Protein AF-A0A966PS61-F1 (afdb_monomer_lite)

Secondary structure (DSSP, 8-state):
--------HHHHHHHHHHHHHTTEEESSGGGG--SEEESSGGG-SHHHHHHHHHHHHHHHHHHHHHHHHHHT-SS--GGGGPPPGGGS-GGG--EEEE--TTSPB-SSS-SS--SGGGGB---SS--EEEEEE-TTS-EEEEEEESEES-TTT-EE-SSS----HHHHHHHHHHHHHHHTSTTTTT-TTHHHHHHHHHHHHHHHGGG--TTT-S-HHHHHHHHHHHHHHHHHHHHHHHHHHHHHHHHHTT----HHHHHHHHHHSHHHHHHHHTTS-------HHHHHHHHHHHHHHSS---------

pLDDT: mean 87.74, std 11.8, range [31.25, 97.06]

Sequence (308 aa):
MKKVNYLNNRDLLSEIHKSKNTYCSYVAPEHSQYDMIVNDIKKINNANIGKARKIHAKRLTAHAWEIAKKTGNKRLKMSDYEVSPRKIKKTDLVFRVMTFDHITTDNERKKNPKTRADHHTKVNFPPFQHYRINEKGQTVCVGKSHWIGGMNNGHFSNDHGKITPTLANMFLKLAERYSQRSNWRGYTYVDEMRSQALVQLSQIGLQFDESKSENPFAYYTAAITNSFTRILNIEKKNQNIRDDILEMNEMMPSYTRQAKNESETVSAKRRMATQNGEVKVYSKAALKELNKEYKASGKLTVAESKKK

Structure (mmCIF, N/CA/C/O backbone):
data_AF-A0A966PS61-F1
#
_entry.id   AF-A0A966PS61-F1
#
loop_
_atom_site.group_PDB
_atom_site.id
_atom_site.type_symbol
_atom_site.label_atom_id
_atom_site.label_alt_id
_atom_site.label_comp_id
_atom_site.label_asym_id
_atom_site.label_entity_id
_atom_site.label_seq_id
_atom_site.pdbx_PDB_ins_code
_atom_site.Cartn_x
_atom_site.Cartn_y
_atom_site.Cartn_z
_atom_site.occupancy
_atom_site.B_iso_or_equiv
_atom_site.auth_seq_id
_atom_site.auth_comp_id
_atom_site.auth_asym_id
_at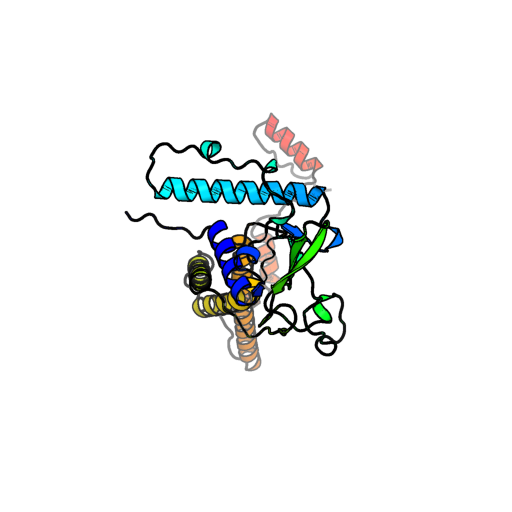om_site.auth_atom_id
_atom_site.pdbx_PDB_model_num
ATOM 1 N N . MET A 1 1 ? -20.710 22.183 -15.871 1.00 48.00 1 MET A N 1
ATOM 2 C CA . MET A 1 1 ? -19.687 21.117 -16.008 1.00 48.00 1 MET A CA 1
ATOM 3 C C . MET A 1 1 ? -19.772 20.168 -14.820 1.00 48.00 1 MET A C 1
ATOM 5 O O . MET A 1 1 ? -19.809 20.635 -13.687 1.00 48.00 1 MET A O 1
ATOM 9 N N . LYS A 1 2 ? -19.840 18.852 -15.057 1.00 47.22 2 LYS A N 1
ATOM 10 C CA . LYS A 1 2 ? -19.826 17.837 -13.988 1.00 47.22 2 LYS A CA 1
ATOM 11 C C . LYS A 1 2 ? -18.468 17.912 -13.274 1.00 47.22 2 LYS A C 1
ATOM 13 O O . LYS A 1 2 ? -17.436 17.941 -13.938 1.00 47.22 2 LYS A O 1
ATOM 18 N N . LYS A 1 3 ? -18.455 17.996 -11.940 1.00 49.59 3 LYS A N 1
ATOM 19 C CA . LYS A 1 3 ? -17.214 18.117 -11.158 1.00 49.59 3 LYS A CA 1
ATOM 20 C C . LYS A 1 3 ? -16.343 16.881 -11.411 1.00 49.59 3 LYS A C 1
ATOM 22 O O . LYS A 1 3 ? -16.784 15.766 -11.140 1.00 49.59 3 LYS A O 1
ATOM 27 N N . VAL A 1 4 ? -15.136 17.071 -11.945 1.00 58.22 4 VAL A N 1
ATOM 28 C CA . VAL A 1 4 ? -14.186 15.970 -12.161 1.00 58.22 4 VAL A CA 1
ATOM 29 C C . VAL A 1 4 ? -13.786 15.432 -10.789 1.00 58.22 4 VAL A C 1
ATOM 31 O O . VAL A 1 4 ? -13.161 16.143 -10.001 1.00 58.22 4 VAL A O 1
ATOM 34 N N . ASN A 1 5 ? -14.197 14.203 -10.469 1.00 66.06 5 ASN A N 1
ATOM 35 C CA . ASN A 1 5 ? -13.778 13.553 -9.233 1.00 66.06 5 ASN A CA 1
ATOM 36 C C . ASN A 1 5 ? -12.353 13.029 -9.417 1.00 66.06 5 ASN A C 1
ATOM 38 O O . ASN A 1 5 ? -12.135 12.000 -10.061 1.00 66.06 5 ASN A O 1
ATOM 42 N N . TYR A 1 6 ? -11.384 13.775 -8.896 1.00 69.69 6 TYR A N 1
ATOM 43 C CA . TYR A 1 6 ? -9.996 13.347 -8.888 1.00 69.69 6 TYR A CA 1
ATOM 44 C C . TYR A 1 6 ? -9.805 12.223 -7.877 1.00 69.69 6 TYR A C 1
ATOM 46 O O . TYR A 1 6 ? -10.316 12.269 -6.757 1.00 69.69 6 TYR A O 1
ATOM 54 N N . LEU A 1 7 ? -9.016 11.231 -8.280 1.00 83.00 7 LEU A N 1
ATOM 55 C CA . LEU A 1 7 ? -8.518 10.198 -7.388 1.00 83.00 7 LEU A CA 1
ATOM 56 C C . LEU A 1 7 ? -7.849 10.878 -6.175 1.00 83.00 7 LEU A C 1
ATOM 58 O O . LEU A 1 7 ? -6.913 11.660 -6.345 1.00 83.00 7 LEU A O 1
ATOM 62 N N . ASN A 1 8 ? -8.344 10.599 -4.967 1.00 89.06 8 ASN A N 1
ATOM 63 C CA . ASN A 1 8 ? -7.854 11.173 -3.711 1.00 89.06 8 ASN A CA 1
ATOM 64 C C . ASN A 1 8 ? -7.423 10.059 -2.725 1.00 89.06 8 ASN A C 1
ATOM 66 O O . ASN A 1 8 ? -7.858 8.912 -2.837 1.00 89.06 8 ASN A O 1
ATOM 70 N N . ASN A 1 9 ? -6.513 10.385 -1.795 1.00 92.19 9 ASN A N 1
ATOM 71 C CA . ASN A 1 9 ? -5.918 9.390 -0.890 1.00 92.19 9 ASN A CA 1
ATOM 72 C C . ASN A 1 9 ? -6.972 8.757 0.020 1.00 92.19 9 ASN A C 1
ATOM 74 O O . ASN A 1 9 ? -6.899 7.569 0.313 1.00 92.19 9 ASN A O 1
ATOM 78 N N . ARG A 1 10 ? -7.975 9.540 0.429 1.00 91.12 10 ARG A N 1
ATOM 79 C CA . ARG A 1 10 ? -9.063 9.085 1.296 1.00 91.12 10 ARG A CA 1
ATOM 80 C C . ARG A 1 10 ? -9.881 7.974 0.639 1.00 91.12 10 ARG A C 1
ATOM 82 O O . ARG A 1 10 ? -10.150 6.958 1.272 1.00 91.12 10 ARG A O 1
ATOM 89 N N . ASP A 1 11 ? -10.243 8.155 -0.626 1.00 92.38 11 ASP A N 1
ATOM 90 C CA . ASP A 1 11 ? -11.033 7.190 -1.383 1.00 92.38 11 ASP A CA 1
ATOM 91 C C . ASP A 1 11 ? -10.201 5.939 -1.694 1.00 92.38 11 ASP A C 1
ATOM 93 O O . ASP A 1 11 ? -10.708 4.831 -1.544 1.00 92.38 11 ASP A O 1
ATOM 97 N N . LEU A 1 12 ? -8.907 6.088 -2.016 1.00 93.88 12 LEU A N 1
ATOM 98 C CA . LEU A 1 12 ? -7.997 4.944 -2.149 1.00 93.88 12 LEU A CA 1
ATOM 99 C C . LEU A 1 12 ? -7.901 4.135 -0.853 1.00 93.88 12 LEU A C 1
ATOM 101 O O . LEU A 1 12 ? -8.069 2.923 -0.889 1.00 93.88 12 LEU A O 1
ATOM 105 N N . LEU A 1 13 ? -7.669 4.785 0.291 1.00 94.69 13 LEU A N 1
ATOM 106 C CA . LEU A 1 13 ? -7.622 4.109 1.593 1.00 94.69 13 LEU A CA 1
ATOM 107 C C . LEU A 1 13 ? -8.938 3.386 1.898 1.00 94.69 13 LEU A C 1
ATOM 109 O O . LEU A 1 13 ? -8.920 2.248 2.365 1.00 94.69 13 LEU A O 1
ATOM 113 N N . SER A 1 14 ? -10.077 4.015 1.593 1.00 93.88 14 SER A N 1
ATOM 114 C CA . SER A 1 14 ? -11.395 3.397 1.755 1.00 93.88 14 SER A CA 1
ATOM 115 C C . SER A 1 14 ? -11.546 2.139 0.897 1.00 93.88 14 SER A C 1
ATOM 117 O O . SER A 1 14 ? -12.003 1.106 1.385 1.00 93.88 14 SER A O 1
ATOM 119 N N . GLU A 1 15 ? -11.129 2.188 -0.366 1.00 95.56 15 GLU A N 1
ATOM 120 C CA . GLU A 1 15 ? -11.233 1.053 -1.284 1.00 95.56 15 GLU A CA 1
ATOM 121 C C . GLU A 1 15 ? -10.212 -0.058 -0.990 1.00 95.56 15 GLU A C 1
ATOM 123 O O . GLU A 1 15 ? -10.546 -1.238 -1.123 1.00 95.56 15 GLU A O 1
ATOM 128 N N . ILE A 1 16 ? -9.008 0.278 -0.511 1.00 95.62 16 ILE A N 1
ATOM 129 C CA . ILE A 1 16 ? -8.037 -0.696 0.020 1.00 95.62 16 ILE A CA 1
ATOM 130 C C . ILE A 1 16 ? -8.646 -1.420 1.217 1.00 95.62 16 ILE A C 1
ATOM 132 O O . ILE A 1 16 ? -8.617 -2.648 1.273 1.00 95.62 16 ILE A O 1
ATOM 136 N N . HIS A 1 17 ? -9.241 -0.674 2.149 1.00 95.25 17 HIS A N 1
ATOM 137 C CA . HIS A 1 17 ? -9.897 -1.241 3.318 1.00 95.25 17 HIS A CA 1
ATOM 138 C C . HIS A 1 17 ? -11.030 -2.201 2.927 1.00 95.25 17 HIS A C 1
ATOM 140 O O . HIS A 1 17 ? -11.056 -3.338 3.393 1.00 95.25 17 HIS A O 1
ATOM 146 N N . LYS A 1 18 ? -11.927 -1.783 2.024 1.00 95.75 18 LYS A N 1
ATOM 147 C CA . LYS A 1 18 ? -13.007 -2.642 1.509 1.00 95.75 18 LYS A CA 1
ATOM 148 C C . LYS A 1 18 ? -12.464 -3.893 0.825 1.00 95.75 18 LYS A C 1
ATOM 150 O O . LYS A 1 18 ? -12.968 -4.979 1.083 1.00 95.75 18 LYS A O 1
ATOM 155 N N . SER A 1 19 ? -11.428 -3.746 0.001 1.00 96.44 19 SER A N 1
ATOM 156 C CA . SER A 1 19 ? -10.797 -4.867 -0.701 1.00 96.44 19 SER A CA 1
ATOM 157 C C . SER A 1 19 ? -10.179 -5.862 0.280 1.00 96.44 19 SER A C 1
ATOM 159 O O . SER A 1 19 ? -10.456 -7.051 0.175 1.00 96.44 19 SER A O 1
ATOM 161 N N . LYS A 1 20 ? -9.429 -5.393 1.289 1.00 95.81 20 LYS A N 1
ATOM 162 C CA . LYS A 1 20 ? -8.883 -6.245 2.360 1.00 95.81 20 LYS A CA 1
ATOM 163 C C . LYS A 1 20 ? -9.990 -6.984 3.113 1.00 95.81 20 LYS A C 1
ATOM 165 O O . LYS A 1 20 ? -9.849 -8.172 3.363 1.00 95.81 20 LYS A O 1
ATOM 170 N N . ASN A 1 21 ? -11.108 -6.318 3.411 1.00 95.44 21 ASN A N 1
ATOM 171 C CA . ASN A 1 21 ? -12.225 -6.939 4.128 1.00 95.44 21 ASN A CA 1
ATOM 172 C C . ASN A 1 21 ? -12.884 -8.093 3.356 1.00 95.44 21 ASN A C 1
ATOM 174 O O . ASN A 1 21 ? -13.502 -8.937 3.991 1.00 95.44 21 ASN A O 1
ATOM 178 N N . THR A 1 22 ? -12.743 -8.171 2.027 1.00 95.44 22 THR A N 1
ATOM 179 C CA . THR A 1 22 ? -13.254 -9.326 1.259 1.00 95.44 22 THR A CA 1
ATOM 180 C C . THR A 1 22 ? -12.515 -10.635 1.559 1.00 95.44 22 THR A C 1
ATOM 182 O O . THR A 1 22 ? -13.055 -11.701 1.285 1.00 95.44 22 THR A O 1
ATOM 185 N N . TYR A 1 23 ? -11.311 -10.549 2.132 1.00 95.88 23 TYR A N 1
ATOM 186 C CA . TYR A 1 23 ? -10.499 -11.679 2.592 1.00 95.88 23 TYR A CA 1
ATOM 187 C C . TYR A 1 23 ? -10.693 -11.946 4.094 1.00 95.88 23 TYR A C 1
ATOM 189 O O . TYR A 1 23 ? -9.979 -12.756 4.676 1.00 95.88 23 TYR A O 1
ATOM 197 N N . CYS A 1 24 ? -11.551 -11.191 4.782 1.00 95.50 24 CYS A N 1
ATOM 198 C CA . CYS A 1 24 ? -11.661 -11.237 6.236 1.00 95.50 24 CYS A CA 1
ATOM 199 C C . CYS A 1 24 ? -12.989 -11.845 6.675 1.00 95.50 24 CYS A C 1
ATOM 201 O O . CYS A 1 24 ? -14.031 -11.594 6.072 1.00 95.50 24 CYS A O 1
ATOM 203 N N . SER A 1 25 ? -12.957 -12.525 7.818 1.00 95.88 25 SER A N 1
ATOM 204 C CA . SER A 1 25 ? -14.156 -12.926 8.544 1.00 95.88 25 SER A CA 1
ATOM 205 C C . SER A 1 25 ? -14.248 -12.171 9.866 1.00 95.88 25 SER A C 1
ATOM 207 O O . SER A 1 25 ? -13.247 -11.965 10.562 1.00 95.88 25 SER A O 1
ATOM 209 N N . TYR A 1 26 ? -15.464 -11.758 10.212 1.00 95.94 26 TYR A N 1
ATOM 210 C CA . TYR A 1 26 ? -15.777 -10.973 11.400 1.00 95.94 26 TYR A CA 1
ATOM 211 C C . TYR A 1 26 ? -16.975 -11.579 12.126 1.00 95.94 26 TYR A C 1
ATOM 213 O O . TYR A 1 26 ? -17.905 -12.063 11.489 1.00 95.94 26 TYR A O 1
ATOM 221 N N . VAL A 1 27 ? -16.983 -11.503 13.461 1.00 94.75 27 VAL A N 1
ATOM 222 C CA . VAL A 1 27 ? -18.139 -11.931 14.275 1.00 94.75 27 VAL A CA 1
ATOM 223 C C . VAL A 1 27 ? -19.369 -11.062 13.996 1.00 94.75 27 VAL A C 1
ATOM 225 O O . VAL A 1 27 ? -20.485 -11.564 13.958 1.00 94.75 27 VAL A O 1
ATOM 228 N N . ALA A 1 28 ? -19.158 -9.762 13.780 1.00 93.81 28 ALA A N 1
ATOM 229 C CA . ALA A 1 28 ? -20.193 -8.810 13.403 1.00 93.81 28 ALA A CA 1
ATOM 230 C C . ALA A 1 28 ? -19.643 -7.861 12.322 1.00 93.81 28 ALA A C 1
ATOM 232 O O . ALA A 1 28 ? -18.450 -7.542 12.361 1.00 93.81 28 ALA A O 1
ATOM 233 N N . PRO A 1 29 ? -20.470 -7.369 11.380 1.00 92.75 29 PRO A N 1
ATOM 234 C CA . PRO A 1 29 ? -20.006 -6.511 10.283 1.00 92.75 29 PRO A CA 1
ATOM 235 C C . PRO A 1 29 ? -19.303 -5.230 10.753 1.00 92.75 29 PRO A C 1
ATOM 237 O O . PRO A 1 29 ? -18.321 -4.791 10.163 1.00 92.75 29 PRO A O 1
ATOM 240 N N . GLU A 1 30 ? -19.761 -4.657 11.861 1.00 92.19 30 GLU A N 1
ATOM 241 C CA . GLU A 1 30 ? -19.173 -3.481 12.512 1.00 92.19 30 GLU A CA 1
ATOM 242 C C . GLU A 1 30 ? -17.725 -3.685 12.971 1.00 92.19 30 GLU A C 1
ATOM 244 O O . GLU A 1 30 ? -16.940 -2.735 12.979 1.00 92.19 30 GLU A O 1
ATOM 249 N N . HIS A 1 31 ? -17.330 -4.928 13.265 1.00 94.00 31 HIS A N 1
ATOM 250 C CA . HIS A 1 31 ? -15.953 -5.252 13.624 1.00 94.00 31 HIS A CA 1
ATOM 251 C C . HIS A 1 31 ? -14.992 -5.113 12.450 1.00 94.00 31 HIS A C 1
ATOM 253 O O . HIS A 1 31 ? -13.786 -5.120 12.677 1.00 94.00 31 HIS A O 1
ATOM 259 N N . SER A 1 32 ? -15.473 -4.971 11.210 1.00 94.25 32 SER A N 1
ATOM 260 C CA . SER A 1 32 ? -14.593 -4.713 10.071 1.00 94.25 32 SER A CA 1
ATOM 261 C C . SER A 1 32 ? -13.897 -3.359 10.191 1.00 94.25 32 SER A C 1
ATOM 263 O O . SER A 1 32 ? -12.789 -3.193 9.687 1.00 94.25 32 SER A O 1
ATOM 265 N N . GLN A 1 33 ? -14.523 -2.388 10.859 1.00 94.44 33 GLN A N 1
ATOM 266 C CA . GLN A 1 33 ? -13.981 -1.048 11.030 1.00 94.44 33 GLN A CA 1
ATOM 267 C C . GLN A 1 33 ? -13.066 -1.002 12.249 1.00 94.44 33 GLN A C 1
ATOM 269 O O . GLN A 1 33 ? -13.516 -1.199 13.372 1.00 94.44 33 GLN A O 1
ATOM 274 N N . TYR A 1 34 ? -11.786 -0.714 12.028 1.00 95.06 34 TYR A N 1
ATOM 275 C CA . TYR A 1 34 ? -10.809 -0.545 13.100 1.00 95.06 34 TYR A CA 1
ATOM 276 C C . TYR A 1 34 ? -10.620 0.936 13.435 1.00 95.06 34 TYR A C 1
ATOM 278 O O . TYR A 1 34 ? -10.730 1.802 12.568 1.00 95.06 34 TYR A O 1
ATOM 286 N N . ASP A 1 35 ? -10.278 1.218 14.688 1.00 95.06 35 ASP A N 1
ATOM 287 C CA . ASP A 1 35 ? -9.975 2.574 15.153 1.00 95.06 35 ASP A CA 1
ATOM 288 C C . ASP A 1 35 ? -8.470 2.815 15.268 1.00 95.06 35 ASP A C 1
ATOM 290 O O . ASP A 1 35 ? -8.000 3.943 15.142 1.00 95.06 35 ASP A O 1
ATOM 294 N N . MET A 1 36 ? -7.694 1.759 15.516 1.00 94.75 36 MET A N 1
ATOM 295 C CA . MET A 1 36 ? -6.251 1.864 15.677 1.00 94.75 36 MET A CA 1
ATOM 296 C C . MET A 1 36 ? -5.545 0.571 15.274 1.00 94.75 36 MET A C 1
ATOM 298 O O . MET A 1 36 ? -6.014 -0.524 15.582 1.00 94.75 36 MET A O 1
ATOM 302 N N . ILE A 1 37 ? -4.394 0.716 14.614 1.00 95.88 37 ILE A N 1
ATOM 303 C CA . ILE A 1 37 ? -3.493 -0.391 14.282 1.00 95.88 37 ILE A CA 1
ATOM 304 C C . ILE A 1 37 ? -2.395 -0.471 15.346 1.00 95.88 37 ILE A C 1
ATOM 306 O O . ILE A 1 37 ? -1.819 0.547 15.737 1.00 95.88 37 ILE A O 1
ATOM 310 N N . VAL A 1 38 ? -2.106 -1.680 15.818 1.00 95.56 38 VAL A N 1
ATOM 311 C CA . VAL A 1 38 ? -1.022 -1.985 16.756 1.00 95.56 38 VAL A CA 1
ATOM 312 C C . VAL A 1 38 ? -0.261 -3.232 16.306 1.00 95.56 38 VAL A C 1
ATOM 314 O O . VAL A 1 38 ? -0.806 -4.095 15.625 1.00 95.56 38 VAL A O 1
ATOM 317 N N . ASN A 1 39 ? 1.003 -3.347 16.711 1.00 92.44 39 ASN A N 1
ATOM 318 C CA . ASN A 1 39 ? 1.849 -4.490 16.341 1.00 92.44 39 ASN A CA 1
ATOM 319 C C . ASN A 1 39 ? 1.743 -5.672 17.320 1.00 92.44 39 ASN A C 1
ATOM 321 O O . ASN A 1 39 ? 2.253 -6.745 17.030 1.00 92.44 39 ASN A O 1
ATOM 325 N N . ASP A 1 40 ? 1.142 -5.465 18.494 1.00 93.31 40 ASP A N 1
ATOM 326 C CA . ASP A 1 40 ? 1.035 -6.472 19.553 1.00 93.31 40 ASP A CA 1
ATOM 327 C C . ASP A 1 40 ? -0.205 -6.176 20.412 1.00 93.31 40 ASP A C 1
ATOM 329 O O . ASP A 1 40 ? -0.541 -5.010 20.652 1.00 93.31 40 ASP A O 1
ATOM 333 N N . ILE A 1 41 ? -0.854 -7.225 20.915 1.00 92.62 41 ILE A N 1
ATOM 334 C CA . ILE A 1 41 ? -1.963 -7.174 21.874 1.00 92.62 41 ILE A CA 1
ATOM 335 C C . ILE A 1 41 ? -1.552 -6.395 23.132 1.00 92.62 41 ILE A C 1
ATOM 337 O O . ILE A 1 41 ? -2.332 -5.597 23.651 1.00 92.62 41 ILE A O 1
ATOM 341 N N . LYS A 1 42 ? -0.295 -6.516 23.579 1.00 92.69 42 LYS A N 1
ATOM 342 C CA . LYS A 1 42 ? 0.240 -5.772 24.738 1.00 92.69 42 LYS A CA 1
ATOM 343 C C . LYS A 1 42 ? 0.213 -4.253 24.549 1.00 92.69 42 LYS A C 1
ATOM 345 O O . LYS A 1 42 ? 0.264 -3.498 25.519 1.00 92.69 42 LYS A O 1
ATOM 350 N N . LYS A 1 43 ? 0.141 -3.770 23.304 1.00 93.81 43 LYS A N 1
ATOM 351 C CA . LYS A 1 43 ? 0.016 -2.338 23.001 1.00 93.81 43 LYS A CA 1
ATOM 352 C C . LYS A 1 43 ? -1.427 -1.839 23.116 1.00 93.81 43 LYS A C 1
ATOM 354 O O . LYS A 1 43 ? -1.636 -0.636 22.982 1.00 93.81 43 LYS A O 1
ATOM 359 N N . ILE A 1 44 ? -2.407 -2.682 23.435 1.00 92.69 44 ILE A N 1
ATOM 360 C CA . ILE A 1 44 ? -3.764 -2.255 23.805 1.00 92.69 44 ILE A CA 1
ATOM 361 C C . ILE A 1 44 ? -3.747 -1.785 25.270 1.00 92.69 44 ILE A C 1
ATOM 363 O O . ILE A 1 44 ? -4.235 -2.441 26.182 1.00 92.69 44 ILE A O 1
ATOM 367 N N . ASN A 1 45 ? -3.115 -0.634 25.506 1.00 92.94 45 ASN A N 1
ATOM 368 C CA . ASN A 1 45 ? -2.989 -0.006 26.821 1.00 92.94 45 ASN A CA 1
ATOM 369 C C . ASN A 1 45 ? -3.845 1.269 26.918 1.00 92.94 45 ASN A C 1
ATOM 371 O O . ASN A 1 45 ? -4.367 1.766 25.919 1.00 92.94 45 ASN A O 1
ATOM 375 N N . ASN A 1 46 ? -3.967 1.842 28.120 1.00 91.94 46 ASN A N 1
ATOM 376 C CA . ASN A 1 46 ? -4.795 3.034 28.353 1.00 91.94 46 ASN A CA 1
ATOM 377 C C . ASN A 1 46 ? -4.431 4.231 27.451 1.00 91.94 46 ASN A C 1
ATOM 379 O O . ASN A 1 46 ? -5.323 4.977 27.040 1.00 91.94 46 ASN A O 1
ATOM 383 N N . ALA A 1 47 ? -3.153 4.395 27.091 1.00 93.94 47 ALA A N 1
ATOM 384 C CA . ALA A 1 47 ? -2.712 5.473 26.209 1.00 93.94 47 ALA A CA 1
ATOM 385 C C . ALA A 1 47 ? -3.260 5.294 24.783 1.00 93.94 47 ALA A C 1
ATOM 387 O O . ALA A 1 47 ? -3.816 6.223 24.191 1.00 93.94 47 ALA A O 1
ATOM 388 N N . ASN A 1 48 ? -3.155 4.078 24.249 1.00 94.81 48 ASN A N 1
ATOM 389 C CA . ASN A 1 48 ? -3.641 3.740 22.916 1.00 94.81 48 ASN A CA 1
ATOM 390 C C . ASN A 1 48 ? -5.172 3.663 22.858 1.00 94.81 48 ASN A C 1
ATOM 392 O O . ASN A 1 48 ? -5.755 4.093 21.868 1.00 94.81 48 ASN A O 1
ATOM 396 N N . ILE A 1 49 ? -5.839 3.268 23.946 1.00 94.56 49 ILE A N 1
ATOM 397 C CA . ILE A 1 49 ? -7.298 3.397 24.096 1.00 94.56 49 ILE A CA 1
ATOM 398 C C . ILE A 1 49 ? -7.728 4.867 23.994 1.00 94.56 49 ILE A C 1
ATOM 400 O O . ILE A 1 49 ? -8.694 5.187 23.304 1.00 94.56 49 ILE A O 1
ATOM 404 N N . GLY A 1 50 ? -6.997 5.786 24.632 1.00 94.75 50 GLY A N 1
ATOM 405 C CA . GLY A 1 50 ? -7.258 7.223 24.517 1.00 94.75 50 GLY A CA 1
ATOM 406 C C . GLY A 1 50 ? -7.120 7.744 23.083 1.00 94.75 50 GLY A C 1
ATOM 407 O O . GLY A 1 50 ? -7.949 8.534 22.633 1.00 94.75 50 GLY A O 1
ATOM 408 N N . LYS A 1 51 ? -6.106 7.279 22.341 1.00 95.06 51 LYS A N 1
ATOM 409 C CA . LYS A 1 51 ? -5.919 7.619 20.919 1.00 95.06 51 LYS A CA 1
ATOM 410 C C . LYS A 1 51 ? -7.027 7.035 20.043 1.00 95.06 51 LYS A C 1
ATOM 412 O O . LYS A 1 51 ? -7.619 7.777 19.263 1.00 95.06 51 LYS A O 1
ATOM 417 N N . ALA A 1 52 ? -7.357 5.758 20.226 1.00 95.69 52 ALA A N 1
ATOM 418 C CA . ALA A 1 52 ? -8.427 5.082 19.498 1.00 95.69 52 ALA A CA 1
ATOM 419 C C . ALA A 1 52 ? -9.777 5.791 19.690 1.00 95.69 52 ALA A C 1
ATOM 421 O O . ALA A 1 52 ? -10.465 6.057 18.712 1.00 95.69 52 ALA A O 1
ATOM 422 N N . ARG A 1 53 ? -10.108 6.231 20.914 1.00 96.00 53 ARG A N 1
ATOM 423 C CA . ARG A 1 53 ? -11.309 7.050 21.175 1.00 96.00 53 ARG A CA 1
ATOM 424 C C . ARG A 1 53 ? -11.342 8.345 20.374 1.00 96.00 53 ARG A C 1
ATOM 426 O O . ARG A 1 53 ? -12.394 8.715 19.868 1.00 96.00 53 ARG A O 1
ATOM 433 N N . LYS A 1 54 ? -10.210 9.046 20.257 1.00 95.44 54 LYS A N 1
ATOM 434 C CA . LYS A 1 54 ? -10.125 10.281 19.461 1.00 95.44 54 LYS A CA 1
ATOM 435 C C . LYS A 1 54 ? -10.337 10.001 17.972 1.00 95.44 54 LYS A C 1
ATOM 437 O O . LYS A 1 54 ? -11.047 10.756 17.315 1.00 95.44 54 LYS A O 1
ATOM 442 N N . ILE A 1 55 ? -9.754 8.919 17.452 1.00 94.44 55 ILE A N 1
ATOM 443 C CA . ILE A 1 55 ? -9.917 8.513 16.047 1.00 94.44 55 ILE A CA 1
ATOM 444 C C . ILE A 1 55 ? -11.371 8.108 15.773 1.00 94.44 55 ILE A C 1
ATOM 446 O O . ILE A 1 55 ? -11.971 8.598 14.817 1.00 94.44 55 ILE A O 1
ATOM 450 N N . HIS A 1 56 ? -11.960 7.293 16.648 1.00 94.94 56 HIS A N 1
ATOM 451 C CA . HIS A 1 56 ? -13.353 6.866 16.563 1.00 94.94 56 HIS A CA 1
ATOM 452 C C . HIS A 1 56 ? -14.314 8.064 16.600 1.00 94.94 56 HIS A C 1
ATOM 454 O O . HIS A 1 56 ? -15.170 8.198 15.729 1.00 94.94 56 HIS A O 1
ATOM 460 N N . ALA A 1 57 ? -14.120 8.994 17.541 1.00 94.69 57 ALA A N 1
ATOM 461 C CA . ALA A 1 57 ? -14.884 10.239 17.620 1.00 94.69 57 ALA A CA 1
ATOM 462 C C . ALA A 1 57 ? -14.790 11.056 16.329 1.00 94.69 57 ALA A C 1
ATOM 464 O O . ALA A 1 57 ? -15.812 11.432 15.764 1.00 94.69 57 ALA A O 1
ATOM 465 N N . LYS A 1 58 ? -13.574 11.272 15.811 1.00 93.62 58 LYS A N 1
ATOM 466 C CA . LYS A 1 58 ? -13.349 12.002 14.555 1.00 93.62 58 LYS A CA 1
ATOM 467 C C . LYS A 1 58 ? -14.078 11.348 13.379 1.00 93.62 58 LYS A C 1
ATOM 469 O O . LYS A 1 58 ? -14.652 12.052 12.551 1.00 93.62 58 LYS A O 1
ATOM 474 N N . ARG A 1 59 ? -14.075 10.013 13.312 1.00 91.75 59 ARG A N 1
ATOM 475 C CA . ARG A 1 59 ? -14.798 9.241 12.293 1.00 91.75 59 ARG A CA 1
ATOM 476 C C . ARG A 1 59 ? -16.311 9.430 12.407 1.00 91.75 59 ARG A C 1
ATOM 478 O O . ARG A 1 59 ? -16.949 9.705 11.394 1.00 91.75 59 ARG A O 1
ATOM 485 N N . LEU A 1 60 ? -16.873 9.336 13.614 1.00 92.31 60 LEU A N 1
ATOM 486 C CA . LEU A 1 60 ? -18.303 9.562 13.847 1.00 92.31 60 LEU A CA 1
ATOM 487 C C . LEU A 1 60 ? -18.722 10.996 13.507 1.00 92.31 60 LEU A C 1
ATOM 489 O O . LEU A 1 60 ? -19.715 11.179 12.808 1.00 92.31 60 LEU A O 1
ATOM 493 N N . THR A 1 61 ? -17.937 11.996 13.917 1.00 92.19 61 THR A N 1
ATOM 494 C CA . THR A 1 61 ? -18.151 13.406 13.556 1.00 92.19 61 THR A CA 1
ATOM 495 C C . THR A 1 61 ? -18.178 13.588 12.038 1.00 92.19 61 THR A C 1
ATOM 497 O O . THR A 1 61 ? -19.092 14.211 11.502 1.00 92.19 61 THR A O 1
ATOM 500 N N . ALA A 1 62 ? -17.207 13.009 11.320 1.00 89.50 62 ALA A N 1
ATOM 501 C CA . ALA A 1 62 ? -17.149 13.095 9.862 1.00 89.50 62 ALA A CA 1
ATOM 502 C C . ALA A 1 62 ? -18.363 12.430 9.193 1.00 89.50 62 ALA A C 1
ATOM 504 O O . ALA A 1 62 ? -18.933 12.994 8.263 1.00 89.50 62 ALA A O 1
ATOM 505 N N . HIS A 1 63 ? -18.789 11.265 9.686 1.00 89.75 63 HIS A N 1
ATOM 506 C CA . HIS A 1 63 ? -19.957 10.555 9.168 1.00 89.75 63 HIS A CA 1
ATOM 507 C C . HIS A 1 63 ? -21.262 11.330 9.408 1.00 89.75 63 HIS A C 1
ATOM 509 O O . HIS A 1 63 ? -22.055 11.503 8.483 1.00 89.75 63 HIS A O 1
ATOM 515 N N . ALA A 1 64 ? -21.464 11.854 10.620 1.00 89.50 64 ALA A N 1
ATOM 516 C CA . ALA A 1 64 ? -22.620 12.682 10.958 1.00 89.50 64 ALA A CA 1
ATOM 517 C C . ALA A 1 64 ? -22.677 13.952 10.093 1.00 89.50 64 ALA A C 1
ATOM 519 O O . ALA A 1 64 ? -23.730 14.294 9.553 1.00 89.50 64 ALA A O 1
ATOM 520 N N . TRP A 1 65 ? -21.527 14.598 9.882 1.00 87.81 65 TRP A N 1
ATOM 521 C CA . TRP A 1 65 ? -21.416 15.763 9.010 1.00 87.81 65 TRP A CA 1
ATOM 522 C C . TRP A 1 65 ? -21.700 15.431 7.536 1.00 87.81 65 TRP A C 1
ATOM 524 O O . TRP A 1 65 ? -22.399 16.185 6.857 1.00 87.81 65 TRP A O 1
ATOM 534 N N . GLU A 1 66 ? -21.212 14.296 7.024 1.00 86.94 66 GLU A N 1
ATOM 535 C CA . GLU A 1 66 ? -21.497 13.856 5.652 1.00 86.94 66 GLU A CA 1
ATOM 536 C C . GLU A 1 66 ? -22.981 13.531 5.433 1.00 86.94 66 GLU A C 1
ATOM 538 O O . GLU A 1 66 ? -23.520 13.877 4.378 1.00 86.94 66 GLU A O 1
ATOM 543 N N . ILE A 1 67 ? -23.652 12.915 6.413 1.00 87.50 67 ILE A N 1
ATOM 544 C CA . ILE A 1 67 ? -25.105 12.689 6.377 1.00 87.50 67 ILE A CA 1
ATOM 545 C C . ILE A 1 67 ? -25.837 14.029 6.340 1.00 87.50 67 ILE A C 1
ATOM 547 O O . ILE A 1 67 ? -26.624 14.265 5.427 1.00 87.50 67 ILE A O 1
ATOM 551 N N . ALA A 1 68 ? -25.527 14.942 7.264 1.00 86.12 68 ALA A N 1
ATOM 552 C CA . ALA A 1 68 ? -26.173 16.251 7.330 1.00 86.12 68 ALA A CA 1
ATOM 553 C C . ALA A 1 68 ? -26.004 17.050 6.026 1.00 86.12 68 ALA A C 1
ATOM 555 O O . ALA A 1 68 ? -26.947 17.677 5.539 1.00 86.12 68 ALA A O 1
ATOM 556 N N . LYS A 1 69 ? -24.817 16.971 5.409 1.00 85.12 69 LYS A N 1
ATOM 557 C CA . LYS A 1 69 ? -24.527 17.607 4.120 1.00 85.12 69 LYS A CA 1
ATOM 558 C C . LYS A 1 69 ? -25.371 17.039 2.977 1.00 85.12 69 LYS A C 1
ATOM 560 O O . LYS A 1 69 ? -25.748 17.795 2.085 1.00 85.12 69 LYS A O 1
ATOM 565 N N . LYS A 1 70 ? -25.660 15.735 2.985 1.00 84.88 70 LYS A N 1
ATOM 566 C CA . LYS A 1 70 ? -26.531 15.091 1.987 1.00 84.88 70 LYS A CA 1
ATOM 567 C C . LYS A 1 70 ? -28.004 15.455 2.187 1.00 84.88 70 LYS A C 1
ATOM 569 O O . LYS A 1 70 ? -28.699 15.635 1.196 1.00 84.88 70 LYS A O 1
ATOM 574 N N . THR A 1 71 ? -28.453 15.621 3.432 1.00 82.75 71 THR A N 1
ATOM 575 C CA . THR A 1 71 ? -29.850 15.954 3.775 1.00 82.75 71 THR A CA 1
ATOM 576 C C . THR A 1 71 ? -30.213 17.431 3.524 1.00 82.75 71 THR A C 1
ATOM 578 O O . THR A 1 71 ? -31.383 17.788 3.562 1.00 82.75 71 THR A O 1
ATOM 581 N N . GLY A 1 72 ? -29.247 18.292 3.172 1.00 64.75 72 GLY A N 1
ATOM 582 C CA . GLY A 1 72 ? -29.534 19.534 2.437 1.00 64.75 72 GLY A CA 1
ATOM 583 C C . GLY A 1 72 ? -29.510 20.855 3.214 1.00 64.75 72 GLY A C 1
ATOM 584 O O . GLY A 1 72 ? -29.996 21.856 2.689 1.00 64.75 72 GLY A O 1
ATOM 585 N N . ASN A 1 73 ? -28.898 20.935 4.400 1.00 62.38 73 ASN A N 1
ATOM 586 C CA . ASN A 1 73 ? -28.737 22.229 5.079 1.00 62.38 73 ASN A CA 1
ATOM 587 C C . ASN A 1 73 ? -27.500 23.000 4.577 1.00 62.38 73 ASN A C 1
ATOM 589 O O . ASN A 1 73 ? -26.360 22.555 4.689 1.00 62.38 73 ASN A O 1
ATOM 593 N N . LYS A 1 74 ? -27.722 24.199 4.022 1.00 62.78 74 LYS A N 1
ATOM 594 C CA . LYS A 1 74 ? -26.693 25.031 3.359 1.00 62.78 74 LYS A CA 1
ATOM 595 C C . LYS A 1 74 ? -25.744 25.774 4.322 1.00 62.78 74 LYS A C 1
ATOM 597 O O . LYS A 1 74 ? -24.835 26.457 3.858 1.00 62.78 74 LYS A O 1
ATOM 602 N N . ARG A 1 75 ? -25.914 25.643 5.645 1.00 65.75 75 ARG A N 1
ATOM 603 C CA . ARG A 1 75 ? -25.078 26.290 6.680 1.00 65.75 75 ARG A CA 1
ATOM 604 C C . ARG A 1 75 ? -24.726 25.327 7.820 1.00 65.75 75 ARG A C 1
ATOM 606 O O . ARG A 1 75 ? -25.134 25.528 8.954 1.00 65.75 75 ARG A O 1
ATOM 613 N N . LEU A 1 76 ? -23.987 24.267 7.506 1.00 74.50 76 LEU A N 1
ATOM 614 C CA . LEU A 1 76 ? -23.551 23.270 8.488 1.00 74.50 76 LEU A CA 1
ATOM 615 C C . LEU A 1 76 ? -22.105 23.537 8.908 1.00 74.50 76 LEU A C 1
ATOM 617 O O . LEU A 1 76 ? -21.209 23.514 8.058 1.00 74.50 76 LEU A O 1
ATOM 621 N N . LYS A 1 77 ? -21.859 23.746 10.205 1.00 79.00 77 LYS A N 1
ATOM 622 C CA . LYS A 1 77 ? -20.500 23.737 10.757 1.00 79.00 77 LYS A CA 1
ATOM 623 C C . LYS A 1 77 ? -20.169 22.329 11.245 1.00 79.00 77 LYS A C 1
ATOM 625 O O . LYS A 1 77 ? -21.016 21.629 11.787 1.00 79.00 77 LYS A O 1
ATOM 630 N N . MET A 1 78 ? -18.923 21.897 11.050 1.00 79.50 78 MET A N 1
ATOM 631 C CA . MET A 1 78 ? -18.487 20.569 11.508 1.00 79.50 78 MET A CA 1
ATOM 632 C C . MET A 1 78 ? -18.501 20.451 13.043 1.00 79.50 78 MET A C 1
ATOM 634 O O . MET A 1 78 ? -18.703 19.357 13.558 1.00 79.50 78 MET A O 1
ATOM 638 N N . SER A 1 79 ? -18.350 21.576 13.753 1.00 82.75 79 SER A N 1
ATOM 639 C CA . SER A 1 79 ? -18.444 21.672 15.217 1.00 82.75 79 SER A CA 1
ATOM 640 C C . SER A 1 79 ? -19.784 21.195 15.768 1.00 82.75 79 SER A C 1
ATOM 642 O O . SER A 1 79 ? -19.831 20.597 16.835 1.00 82.75 79 SER A O 1
ATOM 644 N N . ASP A 1 80 ? -20.870 21.420 15.028 1.00 83.81 80 ASP A N 1
ATOM 645 C CA . ASP A 1 80 ? -22.230 21.151 15.510 1.00 83.81 80 ASP A CA 1
ATOM 646 C C . ASP A 1 80 ? -22.512 19.640 15.598 1.00 83.81 80 ASP A C 1
ATOM 648 O O . ASP A 1 80 ? -23.437 19.203 16.277 1.00 83.81 80 ASP A O 1
ATOM 652 N N . TYR A 1 81 ? -21.676 18.836 14.934 1.00 85.19 81 TYR A N 1
ATOM 653 C CA . TYR A 1 81 ? -21.751 17.377 14.881 1.00 85.19 81 TYR A CA 1
ATOM 654 C C . TYR A 1 81 ? -20.581 16.706 15.611 1.00 85.19 81 TYR A C 1
ATOM 656 O O . TYR A 1 81 ? -20.347 15.509 15.434 1.00 85.19 81 TYR A O 1
ATOM 664 N N . GLU A 1 82 ? -19.813 17.461 16.402 1.00 88.56 82 GLU A N 1
ATOM 665 C CA . GLU A 1 82 ? -18.632 16.940 17.080 1.00 88.56 82 GLU A CA 1
ATOM 666 C C . GLU A 1 82 ? -19.005 15.940 18.183 1.00 88.56 82 GLU A C 1
ATOM 668 O O . GLU A 1 82 ? -19.627 16.261 19.197 1.00 88.56 82 GLU A O 1
ATOM 673 N N . VAL A 1 83 ? -18.581 14.691 18.001 1.00 90.06 83 VAL A N 1
ATOM 674 C CA . VAL A 1 83 ? -18.743 13.636 18.998 1.00 90.06 83 VAL A CA 1
ATOM 675 C C . VAL A 1 83 ? -17.587 13.688 19.992 1.00 90.06 83 VAL A C 1
ATOM 677 O O . VAL A 1 83 ? -16.419 13.600 19.622 1.00 90.06 83 VAL A O 1
ATOM 680 N N . SER A 1 84 ? -17.899 13.776 21.286 1.00 91.75 84 SER A N 1
ATOM 681 C CA . SER A 1 84 ? -16.870 13.781 22.330 1.00 91.75 84 SER A CA 1
ATOM 682 C C . SER A 1 84 ? -16.204 12.401 22.485 1.00 91.75 84 SER A C 1
ATOM 684 O O . SER A 1 84 ? -16.906 11.419 22.751 1.00 91.75 84 SER A O 1
ATOM 686 N N . PRO A 1 85 ? -14.856 12.309 22.476 1.00 91.81 85 PRO A N 1
ATOM 687 C CA . PRO A 1 85 ? -14.133 11.054 22.710 1.00 91.81 85 PRO A CA 1
ATOM 688 C C . PRO A 1 85 ? -14.433 10.384 24.057 1.00 91.81 85 PRO A C 1
ATOM 690 O O . PRO A 1 85 ? -14.222 9.182 24.213 1.00 91.81 85 PRO A O 1
ATOM 693 N N . ARG A 1 86 ? -14.901 11.151 25.053 1.00 91.19 86 ARG A N 1
ATOM 694 C CA . ARG A 1 86 ? -15.210 10.638 26.399 1.00 91.19 86 ARG A CA 1
ATOM 695 C C . ARG A 1 86 ? -16.485 9.798 26.435 1.00 91.19 86 ARG A C 1
ATOM 697 O O . ARG A 1 86 ? -16.587 8.920 27.283 1.00 91.19 86 ARG A O 1
ATOM 704 N N . LYS A 1 87 ? -17.426 10.047 25.517 1.00 91.38 87 LYS A N 1
ATOM 705 C CA . LYS A 1 87 ? -18.700 9.316 25.429 1.00 91.38 87 LYS A CA 1
ATOM 706 C C . LYS A 1 87 ? -18.539 7.913 24.825 1.00 91.38 87 LYS A C 1
ATOM 708 O O . LYS A 1 87 ? -19.451 7.104 24.930 1.00 91.38 87 LYS A O 1
ATOM 713 N N . ILE A 1 88 ? -17.383 7.615 24.226 1.00 92.81 88 ILE A N 1
ATOM 714 C CA . ILE A 1 88 ? -17.103 6.334 23.568 1.00 92.81 88 ILE A CA 1
ATOM 715 C C . ILE A 1 88 ? -16.614 5.311 24.599 1.00 92.81 88 ILE A C 1
ATOM 717 O O . ILE A 1 88 ? -15.569 5.486 25.255 1.00 92.81 88 ILE A O 1
ATOM 721 N N . LYS A 1 89 ? -17.364 4.214 24.743 1.00 93.44 89 LYS A N 1
ATOM 722 C CA . LYS A 1 89 ? -17.014 3.129 25.664 1.00 93.44 89 LYS A CA 1
ATOM 723 C C . LYS A 1 89 ? -15.781 2.386 25.152 1.00 93.44 89 LYS A C 1
ATOM 725 O O . LYS A 1 89 ? -15.498 2.348 23.960 1.00 93.44 89 LYS A O 1
ATOM 730 N N . LYS A 1 90 ? -15.012 1.791 26.071 1.00 92.81 90 LYS A N 1
ATOM 731 C CA . LYS A 1 90 ? -13.833 0.982 25.693 1.00 92.81 90 LYS A CA 1
ATOM 732 C C . LYS A 1 90 ? -14.234 -0.260 24.890 1.00 92.81 90 LYS A C 1
ATOM 734 O O . LYS A 1 90 ? -13.452 -0.722 24.069 1.00 92.81 90 LYS A O 1
ATOM 739 N N . THR A 1 91 ? -15.445 -0.756 25.132 1.00 93.44 91 THR A N 1
ATOM 740 C CA . THR A 1 91 ? -16.044 -1.919 24.474 1.00 93.44 91 THR A CA 1
ATOM 741 C C . THR A 1 91 ? -16.279 -1.708 22.990 1.00 93.44 91 THR A C 1
ATOM 743 O O . THR A 1 91 ? -16.275 -2.676 22.239 1.00 93.44 91 THR A O 1
ATOM 746 N N . ASP A 1 92 ? -16.459 -0.462 22.555 1.00 92.44 92 ASP A N 1
ATOM 747 C CA . ASP A 1 92 ? -16.842 -0.121 21.179 1.00 92.44 92 ASP A CA 1
ATOM 748 C C . ASP A 1 92 ? -15.624 0.045 20.264 1.00 92.44 92 ASP A C 1
ATOM 750 O O . ASP A 1 92 ? -15.762 0.200 19.054 1.00 92.44 92 ASP A O 1
ATOM 754 N N . LEU A 1 93 ? -14.422 0.009 20.846 1.00 94.94 93 LEU A N 1
ATOM 755 C CA . LEU A 1 93 ? -13.171 0.214 20.132 1.00 94.94 93 LEU A CA 1
ATOM 756 C C . LEU A 1 93 ? -12.674 -1.092 19.529 1.00 94.94 93 LEU A C 1
ATOM 758 O O . LEU A 1 93 ? -12.560 -2.106 20.222 1.00 94.94 93 LEU A O 1
ATOM 762 N N . VAL A 1 94 ? -12.288 -1.026 18.259 1.00 96.56 94 VAL A N 1
ATOM 763 C CA . VAL A 1 94 ? -11.702 -2.155 17.536 1.00 96.56 94 VAL A CA 1
ATOM 764 C C . VAL A 1 94 ? -10.231 -1.871 17.254 1.00 96.56 94 VAL A C 1
ATOM 766 O O . VAL A 1 94 ? -9.876 -0.893 16.588 1.00 96.56 94 VAL A O 1
ATOM 769 N N . PHE A 1 95 ? -9.362 -2.756 17.735 1.00 97.06 95 PHE A N 1
ATOM 770 C CA . PHE A 1 95 ? -7.924 -2.698 17.499 1.00 97.06 95 PHE A CA 1
ATOM 771 C C . PHE A 1 95 ? -7.529 -3.720 16.443 1.00 97.06 95 PHE A C 1
ATOM 773 O O . PHE A 1 95 ? -7.773 -4.915 16.606 1.00 97.06 95 PHE A O 1
ATOM 780 N N . ARG A 1 96 ? -6.876 -3.262 15.377 1.00 96.88 96 ARG A N 1
ATOM 781 C CA . ARG A 1 96 ? -6.242 -4.138 14.394 1.00 96.88 96 ARG A CA 1
ATOM 782 C C . ARG A 1 96 ? -4.840 -4.479 14.881 1.00 96.88 96 ARG A C 1
ATOM 784 O O . ARG A 1 96 ? -3.981 -3.605 14.940 1.00 96.88 96 ARG A O 1
ATOM 791 N N . VAL A 1 97 ? -4.613 -5.739 15.219 1.00 96.62 97 VAL A N 1
ATOM 792 C CA . VAL A 1 97 ? -3.314 -6.256 15.647 1.00 96.62 97 VAL A CA 1
ATOM 793 C C . VAL A 1 97 ? -2.655 -6.953 14.463 1.00 96.62 97 VAL A C 1
ATOM 795 O O . VAL A 1 97 ? -3.196 -7.929 13.944 1.00 96.62 97 VAL A O 1
ATOM 798 N N . MET A 1 98 ? -1.501 -6.455 14.025 1.00 95.00 98 MET A N 1
ATOM 799 C CA . MET A 1 98 ? -0.717 -7.081 12.957 1.00 95.00 98 MET A CA 1
ATOM 800 C C . MET A 1 98 ? -0.062 -8.357 13.499 1.00 95.00 98 MET A C 1
ATOM 802 O O . MET A 1 98 ? 0.843 -8.280 14.326 1.00 95.00 98 MET A O 1
ATOM 806 N N . THR A 1 99 ? -0.529 -9.530 13.070 1.00 94.69 99 THR A N 1
ATOM 807 C CA . THR A 1 99 ? -0.040 -10.823 13.570 1.00 94.69 99 THR A CA 1
ATOM 808 C C . THR A 1 99 ? -0.206 -11.934 12.535 1.00 94.69 99 THR A C 1
ATOM 810 O O . THR A 1 99 ? -1.080 -11.872 11.673 1.00 94.69 99 THR A O 1
ATOM 813 N N . PHE A 1 100 ? 0.636 -12.961 12.655 1.00 94.25 100 PHE A N 1
ATOM 814 C CA . PHE A 1 100 ? 0.632 -14.165 11.823 1.00 94.25 100 PHE A CA 1
ATOM 815 C C . PHE A 1 100 ? 0.014 -15.381 12.535 1.00 94.25 100 PHE A C 1
ATOM 817 O O . PHE A 1 100 ? 0.005 -16.457 11.959 1.00 94.25 100 PHE A O 1
ATOM 824 N N . ASP A 1 101 ? -0.505 -15.230 13.761 1.00 92.75 101 ASP A N 1
ATOM 825 C CA . ASP A 1 101 ? -0.906 -16.360 14.627 1.00 92.75 101 ASP A CA 1
ATOM 826 C C . ASP A 1 101 ? -1.924 -17.326 13.998 1.00 92.75 101 ASP A C 1
ATOM 828 O O . ASP A 1 101 ? -1.962 -18.498 14.353 1.00 92.75 101 ASP A O 1
ATOM 832 N N . HIS A 1 102 ? -2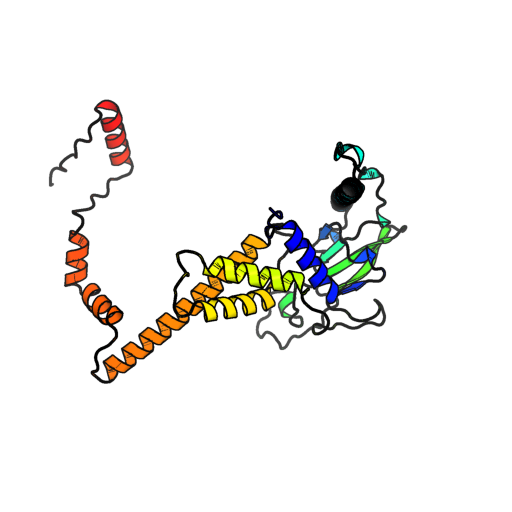.777 -16.845 13.091 1.00 92.00 102 HIS A N 1
ATOM 833 C CA . HIS A 1 102 ? -3.808 -17.648 12.421 1.00 92.00 102 HIS A CA 1
ATOM 834 C C . HIS A 1 102 ? -3.425 -18.080 11.001 1.00 92.00 102 HIS A C 1
ATOM 836 O O . HIS A 1 102 ? -4.247 -18.679 10.313 1.00 92.00 102 HIS A O 1
ATOM 842 N N . ILE A 1 103 ? -2.223 -17.734 10.545 1.00 94.25 103 ILE A N 1
ATOM 843 C CA . ILE A 1 103 ? -1.712 -18.112 9.229 1.00 94.25 103 ILE A CA 1
ATOM 844 C C . ILE A 1 103 ? -0.971 -19.437 9.369 1.00 94.25 103 ILE A C 1
ATOM 846 O O . ILE A 1 103 ? -0.226 -19.642 10.325 1.00 94.25 103 ILE A O 1
ATOM 850 N N . THR A 1 104 ? -1.151 -20.333 8.406 1.00 91.69 104 THR A N 1
ATOM 851 C CA . THR A 1 104 ? -0.448 -21.616 8.380 1.00 91.69 104 THR A CA 1
ATOM 852 C C . THR A 1 104 ? 1.064 -21.416 8.265 1.00 91.69 104 THR A C 1
ATOM 854 O O . THR A 1 104 ? 1.545 -20.554 7.521 1.00 91.69 104 THR A O 1
ATOM 857 N N . THR A 1 105 ? 1.827 -22.209 9.015 1.00 91.38 105 THR A N 1
ATOM 858 C CA . THR A 1 105 ? 3.290 -22.225 8.930 1.00 91.38 105 THR A CA 1
ATOM 859 C C . THR A 1 105 ? 3.743 -23.033 7.724 1.00 91.38 105 THR A C 1
ATOM 861 O O . THR A 1 105 ? 3.208 -24.105 7.458 1.00 91.38 105 THR A O 1
ATOM 864 N N . ASP A 1 106 ? 4.754 -22.531 7.030 1.00 88.38 106 ASP A N 1
ATOM 865 C CA . ASP A 1 106 ? 5.348 -23.140 5.845 1.00 88.38 106 ASP A CA 1
ATOM 866 C C . ASP A 1 106 ? 6.866 -22.953 5.937 1.00 88.38 106 ASP A C 1
ATOM 868 O O . ASP A 1 106 ? 7.410 -21.898 5.597 1.00 88.38 106 ASP A O 1
ATOM 872 N N . ASN A 1 107 ? 7.536 -23.971 6.482 1.00 82.06 107 ASN A N 1
ATOM 873 C CA . ASN A 1 107 ? 8.979 -23.947 6.720 1.00 82.06 107 ASN A CA 1
ATOM 874 C C . ASN A 1 107 ? 9.796 -24.274 5.458 1.00 82.06 107 ASN A C 1
ATOM 876 O O . ASN A 1 107 ? 10.998 -24.021 5.437 1.00 82.06 107 ASN A O 1
ATOM 880 N N . GLU A 1 108 ? 9.169 -24.797 4.402 1.00 85.25 108 GLU A N 1
ATOM 881 C CA . GLU A 1 108 ? 9.857 -25.200 3.168 1.00 85.25 108 GLU A CA 1
ATOM 882 C C . GLU A 1 108 ? 9.951 -24.053 2.153 1.00 85.25 108 GLU A C 1
ATOM 884 O O . GLU A 1 108 ? 10.855 -24.014 1.316 1.00 85.25 108 GLU A O 1
ATOM 889 N N . ARG A 1 109 ? 9.078 -23.046 2.262 1.00 86.06 109 ARG A N 1
ATOM 890 C CA . ARG A 1 109 ? 9.033 -21.897 1.345 1.00 86.06 109 ARG A CA 1
ATOM 891 C C . ARG A 1 109 ? 10.338 -21.108 1.236 1.00 86.06 109 ARG A C 1
ATOM 893 O O . ARG A 1 109 ? 10.619 -20.505 0.193 1.00 86.06 109 ARG A O 1
ATOM 900 N N . LYS A 1 110 ? 11.099 -20.988 2.326 1.00 88.00 110 LYS A N 1
ATOM 901 C CA . LYS A 1 110 ? 12.325 -20.181 2.382 1.00 88.00 110 LYS A CA 1
ATOM 902 C C . LYS A 1 110 ? 13.439 -20.949 3.069 1.00 88.00 110 LYS A C 1
ATOM 904 O O . LYS A 1 110 ? 13.389 -21.174 4.266 1.00 88.00 110 LYS A O 1
ATOM 909 N N . LYS A 1 111 ? 14.511 -21.207 2.313 1.00 85.88 111 LYS A N 1
ATOM 910 C CA . LYS A 1 111 ? 15.717 -21.886 2.808 1.00 85.88 111 LYS A CA 1
ATOM 911 C C . LYS A 1 111 ? 16.354 -21.198 4.026 1.00 85.88 111 LYS A C 1
ATOM 913 O O . LYS A 1 111 ? 16.792 -21.881 4.935 1.00 85.88 111 LYS A O 1
ATOM 918 N N . ASN A 1 112 ? 16.378 -19.860 4.046 1.00 88.69 112 ASN A N 1
ATOM 919 C CA . ASN A 1 112 ? 16.941 -19.056 5.140 1.00 88.69 112 ASN A CA 1
ATOM 920 C C . ASN A 1 112 ? 15.914 -18.008 5.616 1.00 88.69 112 ASN A C 1
ATOM 922 O O . ASN A 1 112 ? 15.943 -16.872 5.122 1.00 88.69 112 ASN A O 1
ATOM 926 N N . PRO A 1 113 ? 14.980 -18.368 6.514 1.00 88.19 113 PRO A N 1
ATOM 927 C CA . PRO A 1 113 ? 13.983 -17.434 7.028 1.00 88.19 113 PRO A CA 1
ATOM 928 C C . PRO A 1 113 ? 14.638 -16.412 7.971 1.00 88.19 113 PRO A C 1
ATOM 930 O O . PRO A 1 113 ? 15.428 -16.773 8.840 1.00 88.19 113 PRO A O 1
ATOM 933 N N . LYS A 1 114 ? 14.344 -15.116 7.787 1.00 90.12 114 LYS A N 1
ATOM 934 C CA . LYS A 1 114 ? 14.899 -14.021 8.616 1.00 90.12 114 LYS A CA 1
ATOM 935 C C . LYS A 1 114 ? 13.840 -13.329 9.456 1.00 90.12 114 LYS A C 1
ATOM 937 O O . LYS A 1 114 ? 14.134 -12.766 10.505 1.00 90.12 114 LYS A O 1
ATOM 942 N N . THR A 1 115 ? 12.615 -13.305 8.952 1.00 90.00 115 THR A N 1
ATOM 943 C CA . THR A 1 115 ? 11.495 -12.612 9.573 1.00 90.00 115 THR A CA 1
ATOM 944 C C . THR A 1 115 ? 10.407 -13.599 9.950 1.00 90.00 115 THR A C 1
ATOM 946 O O . THR A 1 115 ? 10.278 -14.661 9.347 1.00 90.00 115 THR A O 1
ATOM 949 N N . ARG A 1 116 ? 9.549 -13.215 10.900 1.00 88.62 116 ARG A N 1
ATOM 950 C CA . ARG A 1 116 ? 8.367 -14.009 11.258 1.00 88.62 116 ARG A CA 1
ATOM 951 C C . ARG A 1 116 ? 7.520 -14.367 10.032 1.00 88.62 116 ARG A C 1
ATOM 953 O O . ARG A 1 116 ? 7.033 -15.486 9.939 1.00 88.62 116 ARG A O 1
ATOM 960 N N . ALA A 1 117 ? 7.394 -13.448 9.074 1.00 88.62 117 ALA A N 1
ATOM 961 C CA . ALA A 1 117 ? 6.659 -13.681 7.836 1.00 88.62 117 ALA A CA 1
ATOM 962 C C . ALA A 1 117 ? 7.254 -14.819 6.989 1.00 88.62 117 ALA A C 1
ATOM 964 O O . ALA A 1 117 ? 6.507 -15.492 6.287 1.00 88.62 117 ALA A O 1
ATOM 965 N N . ASP A 1 118 ? 8.570 -15.059 7.056 1.00 90.19 118 ASP A N 1
ATOM 966 C CA . ASP A 1 118 ? 9.255 -16.083 6.258 1.00 90.19 118 ASP A CA 1
ATOM 967 C C . ASP A 1 118 ? 8.864 -17.515 6.635 1.00 90.19 118 ASP A C 1
ATOM 969 O O . ASP A 1 118 ? 8.882 -18.377 5.765 1.00 90.19 118 ASP A O 1
ATOM 973 N N . HIS A 1 119 ? 8.445 -17.731 7.884 1.00 90.88 119 HIS A N 1
ATOM 974 C CA . HIS A 1 119 ? 7.993 -19.027 8.406 1.00 90.88 119 HIS A CA 1
ATOM 975 C C . HIS A 1 119 ? 6.531 -19.365 8.082 1.00 90.88 119 HIS A C 1
ATOM 977 O O . HIS A 1 119 ? 6.046 -20.428 8.457 1.00 90.88 119 HIS A O 1
ATOM 983 N N . HIS A 1 120 ? 5.796 -18.446 7.456 1.00 92.50 120 HIS A N 1
ATOM 984 C CA . HIS A 1 120 ? 4.370 -18.608 7.181 1.00 92.50 120 HIS A CA 1
ATOM 985 C C . HIS A 1 120 ? 4.106 -18.642 5.677 1.00 92.50 120 HIS A C 1
ATOM 987 O O . HIS A 1 120 ? 4.912 -18.149 4.870 1.00 92.50 120 HIS A O 1
ATOM 993 N N . THR A 1 121 ? 2.949 -19.190 5.304 1.00 92.12 121 THR A N 1
ATOM 994 C CA . THR A 1 121 ? 2.451 -19.191 3.927 1.00 92.12 121 THR A CA 1
ATOM 995 C C . THR A 1 121 ? 2.390 -17.764 3.374 1.00 92.12 121 THR A C 1
ATOM 997 O O . THR A 1 121 ? 2.081 -16.801 4.082 1.00 92.12 121 THR A O 1
ATOM 1000 N N . LYS A 1 122 ? 2.714 -17.601 2.086 1.00 91.25 122 LYS A N 1
ATOM 1001 C CA . LYS A 1 122 ? 2.666 -16.294 1.423 1.00 91.25 122 LYS A CA 1
ATOM 1002 C C . LYS A 1 122 ? 1.215 -15.814 1.323 1.00 91.25 122 LYS A C 1
ATOM 1004 O O . LYS A 1 122 ? 0.372 -16.491 0.746 1.00 91.25 122 LYS A O 1
ATOM 1009 N N . VAL A 1 123 ? 0.964 -14.612 1.831 1.00 92.81 123 VAL A N 1
ATOM 1010 C CA . VAL A 1 123 ? -0.358 -13.971 1.851 1.00 92.81 123 VAL A CA 1
ATOM 1011 C C . VAL A 1 123 ? -0.394 -12.705 0.995 1.00 92.81 123 VAL A C 1
ATOM 1013 O O . VAL A 1 123 ? 0.645 -12.120 0.674 1.00 92.81 123 VAL A O 1
ATOM 1016 N N . ASN A 1 124 ? -1.602 -12.280 0.627 1.00 92.44 124 ASN A N 1
ATOM 1017 C CA . ASN A 1 124 ? -1.856 -11.190 -0.317 1.00 92.44 124 ASN A CA 1
ATOM 1018 C C . ASN A 1 124 ? -1.528 -9.818 0.295 1.00 92.44 124 ASN A C 1
ATOM 1020 O O . ASN A 1 124 ? -1.104 -8.899 -0.407 1.00 92.44 124 ASN A O 1
ATOM 1024 N N . PHE A 1 125 ? -1.707 -9.683 1.610 1.00 94.62 125 PHE A N 1
ATOM 1025 C CA . PHE A 1 125 ? -1.359 -8.497 2.390 1.00 94.62 125 PHE A CA 1
ATOM 1026 C C . PHE A 1 125 ? -0.935 -8.880 3.818 1.00 94.62 125 PHE A C 1
ATOM 1028 O O . PHE A 1 125 ? -1.244 -9.987 4.261 1.00 94.62 125 PHE A O 1
ATOM 1035 N N . PRO A 1 126 ? -0.235 -7.992 4.557 1.00 94.00 126 PRO A N 1
ATOM 1036 C CA . PRO A 1 126 ? 0.185 -8.268 5.928 1.00 94.00 126 PRO A CA 1
ATOM 1037 C C . PRO A 1 126 ? -0.992 -8.723 6.809 1.00 94.00 126 PRO A C 1
ATOM 1039 O O . PRO A 1 126 ? -1.982 -7.991 6.918 1.00 94.00 126 PRO A O 1
ATOM 1042 N N . PRO A 1 127 ? -0.912 -9.917 7.420 1.00 95.56 127 PRO A N 1
ATOM 1043 C CA . PRO A 1 127 ? -2.030 -10.487 8.144 1.00 95.56 127 PRO A CA 1
ATOM 1044 C C . PRO A 1 127 ? -2.258 -9.741 9.457 1.00 95.56 127 PRO A C 1
ATOM 1046 O O . PRO A 1 127 ? -1.346 -9.208 10.096 1.00 95.56 127 PRO A O 1
ATOM 1049 N N . PHE A 1 128 ? -3.523 -9.690 9.843 1.00 96.44 128 PHE A N 1
ATOM 1050 C CA . PHE A 1 128 ? -3.977 -9.069 11.072 1.00 96.44 128 PHE A CA 1
ATOM 1051 C C . PHE A 1 128 ? -5.169 -9.809 11.675 1.00 96.44 128 PHE A C 1
ATOM 1053 O O . PHE A 1 128 ? -5.890 -10.547 10.992 1.00 96.44 128 PHE A O 1
ATOM 1060 N N . GLN A 1 129 ? -5.398 -9.542 12.955 1.00 96.62 129 GLN A N 1
ATOM 1061 C CA . GLN A 1 129 ? -6.604 -9.903 13.689 1.00 96.62 129 GLN A CA 1
ATOM 1062 C C . GLN A 1 129 ? -7.215 -8.649 14.314 1.00 96.62 129 GLN A C 1
ATOM 1064 O O . GLN A 1 129 ? -6.514 -7.683 14.616 1.00 96.62 129 GLN A O 1
ATOM 1069 N N . HIS A 1 130 ? -8.529 -8.634 14.480 1.00 97.00 130 HIS A N 1
ATOM 1070 C CA . HIS A 1 130 ? -9.246 -7.557 15.148 1.00 97.00 130 HIS A CA 1
ATOM 1071 C C . HIS A 1 130 ? -9.603 -7.982 16.567 1.00 97.00 130 HIS A C 1
ATOM 1073 O O . HIS A 1 130 ? -10.153 -9.061 16.770 1.00 97.00 130 HIS A O 1
ATOM 1079 N N . TYR A 1 131 ? -9.328 -7.111 17.534 1.00 96.56 131 TYR A N 1
ATOM 1080 C CA . TYR A 1 131 ? -9.624 -7.329 18.945 1.00 96.56 131 TYR A CA 1
ATOM 1081 C C . TYR A 1 131 ? -10.539 -6.236 19.494 1.00 96.56 131 TYR A C 1
ATOM 1083 O O . TYR A 1 131 ? -10.371 -5.055 19.177 1.00 96.56 131 TYR A O 1
ATOM 1091 N N . ARG A 1 132 ? -11.472 -6.633 20.362 1.00 95.31 132 ARG A N 1
ATOM 1092 C CA . ARG A 1 132 ? -12.280 -5.741 21.211 1.00 95.31 132 ARG A CA 1
ATOM 1093 C C . ARG A 1 132 ? -11.987 -6.018 22.681 1.00 95.31 132 ARG A C 1
ATOM 1095 O O . ARG A 1 132 ? -11.484 -7.084 23.031 1.00 95.31 132 ARG A O 1
ATOM 1102 N N . ILE A 1 133 ? -12.286 -5.045 23.536 1.00 94.56 133 ILE A N 1
ATOM 1103 C CA . ILE A 1 133 ? -12.178 -5.187 24.991 1.00 94.56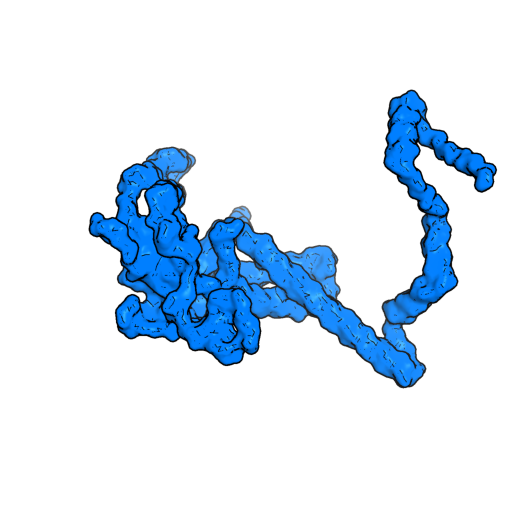 133 ILE A CA 1
ATOM 1104 C C . ILE A 1 133 ? -13.569 -5.508 25.536 1.00 94.56 133 ILE A C 1
ATOM 1106 O O . ILE A 1 133 ? -14.499 -4.737 25.320 1.00 94.56 133 ILE A O 1
ATOM 1110 N N . ASN A 1 134 ? -13.717 -6.615 26.256 1.00 92.56 134 ASN A N 1
ATOM 1111 C CA . ASN A 1 134 ? -14.976 -6.963 26.913 1.00 92.56 134 ASN A CA 1
ATOM 1112 C C . ASN A 1 134 ? -15.193 -6.133 28.189 1.00 92.56 134 ASN A C 1
ATOM 1114 O O . ASN A 1 134 ? -14.278 -5.482 28.690 1.00 92.56 134 ASN A O 1
ATOM 1118 N N . GLU A 1 135 ? -16.387 -6.210 28.776 1.00 90.88 135 GLU A N 1
ATOM 1119 C CA . GLU A 1 135 ? -16.719 -5.522 30.038 1.00 90.88 135 GLU A CA 1
ATOM 1120 C C . GLU A 1 135 ? -15.779 -5.907 31.193 1.00 90.88 135 GLU A C 1
ATOM 1122 O O . GLU A 1 135 ? -15.429 -5.071 32.020 1.00 90.88 135 GLU A O 1
ATOM 1127 N N . LYS A 1 136 ? -15.275 -7.148 31.181 1.00 89.25 136 LYS A N 1
ATOM 1128 C CA . LYS A 1 136 ? -14.279 -7.668 32.134 1.00 89.25 136 LYS A CA 1
ATOM 1129 C C . LYS A 1 136 ? -12.850 -7.145 31.899 1.00 89.25 136 LYS A C 1
ATOM 1131 O O . LYS A 1 136 ? -11.927 -7.561 32.587 1.00 89.25 136 LYS A O 1
ATOM 1136 N N . GLY A 1 137 ? -12.630 -6.295 30.893 1.00 86.44 137 GLY A N 1
ATOM 1137 C CA . GLY A 1 137 ? -11.312 -5.749 30.544 1.00 86.44 137 GLY A CA 1
ATOM 1138 C C . GLY A 1 137 ? -10.397 -6.694 29.754 1.00 86.44 137 GLY A C 1
ATOM 1139 O O . GLY A 1 137 ? -9.263 -6.328 29.454 1.00 86.44 137 GLY A O 1
ATOM 1140 N N . GLN A 1 138 ? -10.872 -7.886 29.389 1.00 91.06 138 GLN A N 1
ATOM 1141 C CA . GLN A 1 138 ? -10.124 -8.861 28.588 1.00 91.06 138 GLN A CA 1
ATOM 1142 C C . GLN A 1 138 ? -10.230 -8.552 27.091 1.00 91.06 138 GLN A C 1
ATOM 1144 O O . GLN A 1 138 ? -11.273 -8.092 26.622 1.00 91.06 138 GLN A O 1
ATOM 1149 N N . THR A 1 139 ? -9.161 -8.820 26.337 1.00 93.44 139 THR A N 1
ATOM 1150 C CA . THR A 1 139 ? -9.158 -8.667 24.876 1.00 93.44 139 THR A CA 1
ATOM 1151 C C . THR A 1 139 ? -9.684 -9.938 24.214 1.00 93.44 139 THR A C 1
ATOM 1153 O O . THR A 1 139 ? -9.220 -11.037 24.507 1.00 93.44 139 THR A O 1
ATOM 1156 N N . VAL A 1 140 ? -10.662 -9.797 23.323 1.00 94.56 140 VAL A N 1
ATOM 1157 C CA . VAL A 1 140 ? -11.273 -10.908 22.583 1.00 94.56 140 VAL A CA 1
ATOM 1158 C C . VAL A 1 140 ? -11.094 -10.688 21.091 1.00 94.56 140 VAL A C 1
ATOM 1160 O O . VAL A 1 140 ? -11.303 -9.580 20.595 1.00 94.56 140 VAL A O 1
ATOM 1163 N N . CYS A 1 141 ? -10.687 -11.745 20.385 1.00 95.00 141 CYS A N 1
ATOM 1164 C CA . CYS A 1 141 ? -10.551 -11.738 18.933 1.00 95.00 141 CYS A CA 1
ATOM 1165 C C . CYS A 1 141 ? -11.943 -11.772 18.292 1.00 95.00 141 CYS A C 1
ATOM 1167 O O . CYS A 1 141 ? -12.734 -12.681 18.536 1.00 95.00 141 CYS A O 1
ATOM 1169 N N . VAL A 1 142 ? -12.245 -10.759 17.485 1.00 95.38 142 VAL A N 1
ATOM 1170 C CA . VAL A 1 142 ? -13.554 -10.548 16.854 1.00 95.38 142 VAL A CA 1
ATOM 1171 C C . VAL A 1 142 ? -13.502 -10.575 15.326 1.00 95.38 142 VAL A C 1
ATOM 1173 O O . VAL A 1 142 ? -14.534 -10.425 14.667 1.00 95.38 142 VAL A O 1
ATOM 1176 N N . GLY A 1 143 ? -12.313 -10.760 14.756 1.00 96.12 143 GLY A N 1
ATOM 1177 C CA . GLY A 1 143 ? -12.135 -10.941 13.324 1.00 96.12 143 GLY A CA 1
ATOM 1178 C C . GLY A 1 143 ? -10.721 -11.355 12.951 1.00 96.12 143 GLY A C 1
ATOM 1179 O O . GLY A 1 143 ? -9.755 -10.999 13.627 1.00 96.12 143 GLY A O 1
ATOM 1180 N N . LYS A 1 144 ? -10.603 -12.084 11.847 1.00 96.44 144 LYS A N 1
ATOM 1181 C CA . LYS A 1 144 ? -9.339 -12.589 11.306 1.00 96.44 144 LYS A CA 1
ATOM 1182 C C . LYS A 1 144 ? -9.263 -12.258 9.817 1.00 96.44 144 LYS A C 1
ATOM 1184 O O . LYS A 1 144 ? -10.254 -12.365 9.098 1.00 96.44 144 LYS A O 1
ATOM 1189 N N . SER A 1 145 ? -8.085 -11.838 9.364 1.00 96.00 145 SER A N 1
ATOM 1190 C CA . SER A 1 145 ? -7.784 -11.720 7.929 1.00 96.00 145 SER A CA 1
ATOM 1191 C C . SER A 1 145 ? -7.478 -13.085 7.314 1.00 96.00 145 SER A C 1
ATOM 1193 O O . SER A 1 145 ? -7.005 -13.966 8.021 1.00 96.00 145 SER A O 1
ATOM 1195 N N . HIS A 1 146 ? -7.682 -13.248 6.009 1.00 95.75 146 HIS A N 1
ATOM 1196 C CA . HIS A 1 146 ? -7.467 -14.508 5.286 1.00 95.75 146 HIS A CA 1
ATOM 1197 C C . HIS A 1 146 ? -8.188 -15.694 5.956 1.00 95.75 146 HIS A C 1
ATOM 1199 O O . HIS A 1 146 ? -7.593 -16.744 6.193 1.00 95.75 146 HIS A O 1
ATOM 1205 N N . TRP A 1 147 ? -9.461 -15.517 6.325 1.00 96.06 147 TRP A N 1
ATOM 1206 C CA . TRP A 1 147 ? -10.221 -16.501 7.105 1.00 96.06 147 TRP A CA 1
ATOM 1207 C C . TRP A 1 147 ? -11.631 -16.701 6.557 1.00 96.06 147 TRP A C 1
ATOM 1209 O O . TRP A 1 147 ? -12.351 -15.728 6.341 1.00 96.06 147 TRP A O 1
ATOM 1219 N N . ILE A 1 148 ? -12.051 -17.960 6.424 1.00 94.31 148 ILE A N 1
ATOM 1220 C CA . ILE A 1 148 ? -13.403 -18.349 6.003 1.00 94.31 148 ILE A CA 1
ATOM 1221 C C . ILE A 1 148 ? -14.121 -19.019 7.173 1.00 94.31 148 ILE A C 1
ATOM 1223 O O . ILE A 1 148 ? -13.545 -19.859 7.859 1.00 94.31 148 ILE A O 1
ATOM 1227 N N . GLY A 1 149 ? -15.397 -18.686 7.374 1.00 91.88 149 GLY A N 1
ATOM 1228 C CA . GLY A 1 149 ? -16.238 -19.275 8.420 1.00 91.88 149 GLY A CA 1
ATOM 1229 C C . GLY A 1 149 ? -16.168 -18.525 9.752 1.00 91.88 149 GLY A C 1
ATOM 1230 O O . GLY A 1 149 ? -15.719 -17.378 9.816 1.00 91.88 149 GLY A O 1
ATOM 1231 N N . GLY A 1 150 ? -16.651 -19.152 10.826 1.00 89.38 150 GLY A N 1
ATOM 1232 C CA . GLY A 1 150 ? -16.677 -18.552 12.160 1.00 89.38 150 GLY A CA 1
ATOM 1233 C C . GLY A 1 150 ? -15.303 -18.534 12.834 1.00 89.38 150 GLY A C 1
ATOM 1234 O O . GLY A 1 150 ? -14.346 -19.159 12.378 1.00 89.38 150 GLY A O 1
ATOM 1235 N N . MET A 1 151 ? -15.177 -17.816 13.953 1.00 89.69 151 MET A N 1
ATOM 1236 C CA . MET A 1 151 ? -13.874 -17.651 14.621 1.00 89.69 151 MET A CA 1
ATOM 1237 C C . MET A 1 151 ? -13.316 -18.953 15.209 1.00 89.69 151 MET A C 1
ATOM 1239 O O . MET A 1 151 ? -12.091 -19.094 15.280 1.00 89.69 151 MET A O 1
ATOM 1243 N N . ASN A 1 152 ? -14.212 -19.875 15.586 1.00 86.44 152 ASN A N 1
ATOM 1244 C CA . ASN A 1 152 ? -13.891 -21.154 16.228 1.00 86.44 152 ASN A CA 1
ATOM 1245 C C . ASN A 1 152 ? -13.905 -22.345 15.256 1.00 86.44 152 ASN A C 1
ATOM 1247 O O . ASN A 1 152 ? -13.192 -23.310 15.487 1.00 86.44 152 ASN A O 1
ATOM 1251 N N . ASN A 1 153 ? -14.710 -22.291 14.190 1.00 90.06 153 ASN A N 1
ATOM 1252 C CA . ASN A 1 153 ? -14.924 -23.400 13.247 1.00 90.06 153 ASN A CA 1
ATOM 1253 C C . ASN A 1 153 ? -14.494 -23.077 11.805 1.00 90.06 153 ASN A C 1
ATOM 1255 O O . ASN A 1 153 ? -14.775 -23.845 10.889 1.00 90.06 153 ASN A O 1
ATOM 1259 N N . GLY A 1 154 ? -13.883 -21.915 11.588 1.00 91.75 154 GLY A N 1
ATOM 1260 C CA . GLY A 1 154 ? -13.363 -21.523 10.289 1.00 91.75 154 GLY A CA 1
ATOM 1261 C C . GLY A 1 154 ? -11.957 -22.052 10.022 1.00 91.75 154 GLY A C 1
ATOM 1262 O O . GLY A 1 154 ? -11.364 -22.748 10.846 1.00 91.75 154 GLY A O 1
ATOM 1263 N N . HIS A 1 155 ? -11.413 -21.682 8.870 1.00 93.38 155 HIS A N 1
ATOM 1264 C CA . HIS A 1 155 ? -10.058 -22.041 8.464 1.00 93.38 155 HIS A CA 1
ATOM 1265 C C . HIS A 1 155 ? -9.380 -20.896 7.709 1.00 93.38 155 HIS A C 1
ATOM 1267 O O . HIS A 1 155 ? -10.030 -19.996 7.166 1.00 93.38 155 HIS A O 1
ATOM 1273 N N . PHE A 1 156 ? -8.049 -20.939 7.688 1.00 94.62 156 PHE A N 1
ATOM 1274 C CA . PHE A 1 156 ? -7.234 -20.027 6.898 1.00 94.62 156 PHE A CA 1
ATOM 1275 C C . PHE A 1 156 ? -7.407 -20.313 5.403 1.00 94.62 156 PHE A C 1
ATOM 1277 O O . PHE A 1 156 ? -7.391 -21.465 4.978 1.00 94.62 156 PHE A O 1
ATOM 1284 N N . SER A 1 157 ? -7.541 -19.256 4.606 1.00 93.50 157 SER A N 1
ATOM 1285 C CA . SER A 1 157 ? -7.517 -19.330 3.146 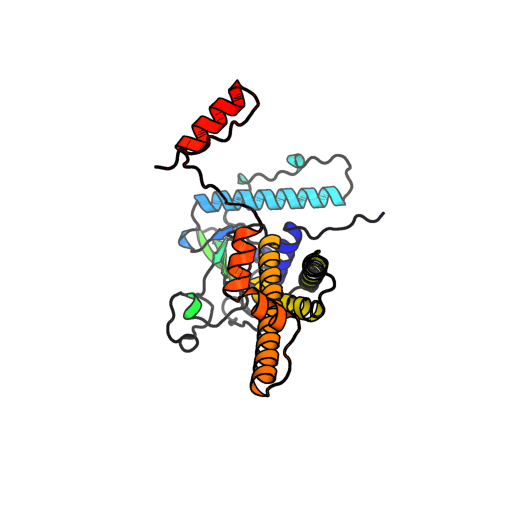1.00 93.50 157 SER A CA 1
ATOM 1286 C C . SER A 1 157 ? -7.009 -18.006 2.577 1.00 93.50 157 SER A C 1
ATOM 1288 O O . SER A 1 157 ? -7.390 -16.929 3.028 1.00 93.50 157 SER A O 1
ATOM 1290 N N . ASN A 1 158 ? -6.142 -18.075 1.578 1.00 90.25 158 ASN A N 1
ATOM 1291 C CA . ASN A 1 158 ? -5.596 -16.928 0.848 1.00 90.25 158 ASN A CA 1
ATOM 1292 C C . ASN A 1 158 ? -6.279 -16.693 -0.511 1.00 90.25 158 ASN A C 1
ATOM 1294 O O . ASN A 1 158 ? -6.154 -15.606 -1.074 1.00 90.25 158 ASN A O 1
ATOM 1298 N N . ASP A 1 159 ? -7.011 -17.687 -1.012 1.00 90.56 159 ASP A N 1
ATOM 1299 C CA . ASP A 1 159 ? -7.588 -17.668 -2.359 1.00 90.56 159 ASP A CA 1
ATOM 1300 C C . ASP A 1 159 ? -8.981 -17.031 -2.420 1.00 90.56 159 ASP A C 1
ATOM 1302 O O . ASP A 1 159 ? -9.428 -16.601 -3.484 1.00 90.56 159 ASP A O 1
ATOM 1306 N N . HIS A 1 160 ? -9.679 -16.935 -1.286 1.00 89.56 160 HIS A N 1
ATOM 1307 C CA . HIS A 1 160 ? -10.967 -16.248 -1.227 1.00 89.56 160 HIS A CA 1
ATOM 1308 C C . HIS A 1 160 ? -10.782 -14.736 -1.130 1.00 89.56 160 HIS A C 1
ATOM 1310 O O . HIS A 1 160 ? -9.838 -14.258 -0.518 1.00 89.56 160 HIS A O 1
ATOM 1316 N N . GLY A 1 161 ? -11.729 -13.977 -1.676 1.00 91.12 161 GLY A N 1
ATOM 1317 C CA . GLY A 1 161 ? -11.683 -12.517 -1.674 1.00 91.12 161 GLY A CA 1
ATOM 1318 C C . GLY A 1 161 ? -11.235 -11.943 -3.014 1.00 91.12 161 GLY A C 1
ATOM 1319 O O . GLY A 1 161 ? -10.786 -12.646 -3.918 1.00 91.12 161 GLY A O 1
ATOM 1320 N N . LYS A 1 162 ? -11.439 -10.637 -3.183 1.00 93.88 162 LYS A N 1
ATOM 1321 C CA . LYS A 1 162 ? -11.142 -9.936 -4.433 1.00 93.88 162 LYS A CA 1
ATOM 1322 C C . LYS A 1 162 ? -10.916 -8.450 -4.213 1.00 93.88 162 LYS A C 1
ATOM 1324 O O . LYS A 1 162 ? -11.517 -7.816 -3.347 1.00 93.88 162 LYS A O 1
ATOM 1329 N N . ILE A 1 163 ? -10.092 -7.871 -5.074 1.00 94.00 163 ILE A N 1
ATOM 1330 C CA . ILE A 1 163 ? -9.976 -6.418 -5.199 1.00 94.00 163 ILE A CA 1
ATOM 1331 C C . ILE A 1 163 ? -11.327 -5.853 -5.666 1.00 94.00 163 ILE A C 1
ATOM 1333 O O . ILE A 1 163 ? -11.976 -6.426 -6.545 1.00 94.00 163 ILE A O 1
ATOM 1337 N N . THR A 1 164 ? -11.775 -4.736 -5.081 1.00 95.69 164 THR A N 1
ATOM 1338 C CA . THR A 1 164 ? -13.028 -4.108 -5.518 1.00 95.69 164 THR A CA 1
ATOM 1339 C C . THR A 1 164 ? -12.892 -3.600 -6.959 1.00 95.69 164 THR A C 1
ATOM 1341 O O . THR A 1 164 ? -11.839 -3.071 -7.330 1.00 95.69 164 THR A O 1
ATOM 1344 N N . PRO A 1 165 ? -13.952 -3.676 -7.789 1.00 95.56 165 PRO A N 1
ATOM 1345 C CA . PRO A 1 165 ? -13.916 -3.115 -9.143 1.00 95.56 165 PRO A CA 1
ATOM 1346 C C . PRO A 1 165 ? -13.538 -1.628 -9.149 1.00 95.56 165 PRO A C 1
ATOM 1348 O O . PRO A 1 165 ? -12.859 -1.147 -10.054 1.00 95.56 165 PRO A O 1
ATOM 1351 N N . THR A 1 166 ? -13.933 -0.892 -8.108 1.00 94.94 166 THR A N 1
ATOM 1352 C CA . THR A 1 166 ? -13.563 0.512 -7.918 1.00 94.94 166 THR A CA 1
ATOM 1353 C C . THR A 1 166 ? -12.056 0.683 -7.728 1.00 94.94 166 THR A C 1
ATOM 1355 O O . THR A 1 166 ? -11.470 1.536 -8.393 1.00 94.94 166 THR A O 1
ATOM 1358 N N . LEU A 1 167 ? -11.408 -0.132 -6.884 1.00 95.06 167 LEU A N 1
ATOM 1359 C CA . LEU A 1 167 ? -9.956 -0.075 -6.690 1.00 95.06 167 LEU A CA 1
ATOM 1360 C C . LEU A 1 167 ? -9.200 -0.472 -7.965 1.00 95.06 167 LEU A C 1
ATOM 1362 O O . LEU A 1 167 ? -8.246 0.202 -8.347 1.00 95.06 167 LEU A O 1
ATOM 1366 N N . ALA A 1 168 ? -9.666 -1.503 -8.674 1.00 95.19 168 ALA A N 1
ATOM 1367 C CA . ALA A 1 168 ? -9.094 -1.900 -9.961 1.00 95.19 168 ALA A CA 1
ATOM 1368 C C . ALA A 1 168 ? -9.173 -0.760 -10.997 1.00 95.19 168 ALA A C 1
ATOM 1370 O O . ALA A 1 168 ? -8.178 -0.419 -11.636 1.00 95.19 168 ALA A O 1
ATOM 1371 N N . ASN A 1 169 ? -10.321 -0.082 -11.088 1.00 94.69 169 ASN A N 1
ATOM 1372 C CA . ASN A 1 169 ? -10.486 1.108 -11.927 1.00 94.69 169 ASN A CA 1
ATOM 1373 C C . ASN A 1 169 ? -9.573 2.268 -11.502 1.00 94.69 169 ASN A C 1
ATOM 1375 O O . ASN A 1 169 ? -9.091 3.024 -12.348 1.00 94.69 169 ASN A O 1
ATOM 1379 N N . MET A 1 170 ? -9.314 2.429 -10.201 1.00 94.56 170 MET A N 1
ATOM 1380 C CA . MET A 1 170 ? -8.347 3.412 -9.705 1.00 94.56 170 MET A CA 1
ATOM 1381 C C . MET A 1 170 ? -6.917 3.077 -10.161 1.00 94.56 170 MET A C 1
ATOM 1383 O O . MET A 1 170 ? -6.195 3.985 -10.575 1.00 94.56 170 MET A O 1
ATOM 1387 N N . PHE A 1 171 ? -6.514 1.802 -10.155 1.00 95.31 171 PHE A N 1
ATOM 1388 C CA . PHE A 1 171 ? -5.212 1.365 -10.677 1.00 95.31 171 PHE A CA 1
ATOM 1389 C C . PHE A 1 171 ? -5.073 1.598 -12.183 1.00 95.31 171 PHE A C 1
ATOM 1391 O O . PHE A 1 171 ? -4.050 2.135 -12.611 1.00 95.31 171 PHE A O 1
ATOM 1398 N N . LEU A 1 172 ? -6.113 1.292 -12.965 1.00 94.69 172 LEU A N 1
ATOM 1399 C CA . LEU A 1 172 ? -6.164 1.577 -14.405 1.00 94.69 172 LEU A CA 1
ATOM 1400 C C . LEU A 1 172 ? -5.927 3.062 -14.694 1.00 94.69 172 LEU A C 1
ATOM 1402 O O . LEU A 1 172 ? -5.003 3.415 -15.427 1.00 94.69 172 LEU A O 1
ATOM 1406 N N . LYS A 1 173 ? -6.678 3.942 -14.021 1.00 93.38 173 LYS A N 1
ATOM 1407 C CA . LYS A 1 173 ? -6.524 5.398 -14.162 1.00 93.38 173 LYS A CA 1
ATOM 1408 C C . LYS A 1 173 ? -5.138 5.892 -13.752 1.00 93.38 173 LYS A C 1
ATOM 1410 O O . LYS A 1 173 ? -4.625 6.841 -14.343 1.00 93.38 173 LYS A O 1
ATOM 1415 N N . LEU A 1 174 ? -4.531 5.285 -12.731 1.00 93.44 174 LEU A N 1
ATOM 1416 C CA . LEU A 1 174 ? -3.176 5.631 -12.310 1.00 93.44 174 LEU A CA 1
ATOM 1417 C C . LEU A 1 174 ? -2.144 5.260 -13.376 1.00 93.44 174 LEU A C 1
ATOM 1419 O O . LEU A 1 174 ? -1.358 6.123 -13.767 1.00 93.44 174 LEU A O 1
ATOM 1423 N N . ALA A 1 175 ? -2.163 4.020 -13.867 1.00 93.94 175 ALA A N 1
ATOM 1424 C CA . ALA A 1 175 ? -1.232 3.558 -14.894 1.00 93.94 175 ALA A CA 1
ATOM 1425 C C . ALA A 1 175 ? -1.363 4.381 -16.189 1.00 93.94 175 ALA A C 1
ATOM 1427 O O . ALA A 1 175 ? -0.360 4.848 -16.735 1.00 93.94 175 ALA A O 1
ATOM 1428 N N . GLU A 1 176 ? -2.596 4.647 -16.627 1.00 92.88 176 GLU A N 1
ATOM 1429 C CA . GLU A 1 176 ? -2.876 5.469 -17.805 1.00 92.88 176 GLU A CA 1
ATOM 1430 C C . GLU A 1 176 ? -2.325 6.890 -17.636 1.00 92.88 176 GLU A C 1
ATOM 1432 O O . GLU A 1 176 ? -1.548 7.364 -18.467 1.00 92.88 176 GLU A O 1
ATOM 1437 N N . ARG A 1 177 ? -2.623 7.561 -16.519 1.00 91.94 177 ARG A N 1
ATOM 1438 C CA . ARG A 1 177 ? -2.131 8.922 -16.276 1.00 91.94 177 ARG A CA 1
ATOM 1439 C C . ARG A 1 177 ? -0.604 8.992 -16.227 1.00 91.94 177 ARG A C 1
ATOM 1441 O O . ARG A 1 177 ? -0.022 9.958 -16.718 1.00 91.94 177 ARG A O 1
ATOM 1448 N N . TYR A 1 178 ? 0.057 7.990 -15.646 1.00 91.62 178 TYR A N 1
ATOM 1449 C CA . TYR A 1 178 ? 1.522 7.948 -15.581 1.00 91.62 178 TYR A CA 1
ATOM 1450 C C . TYR A 1 178 ? 2.174 7.774 -16.949 1.00 91.62 178 TYR A C 1
ATOM 1452 O O . TYR A 1 178 ? 3.196 8.405 -17.217 1.00 91.62 178 TYR A O 1
ATOM 1460 N N . SER A 1 179 ? 1.556 6.993 -17.828 1.00 93.44 179 SER A N 1
ATOM 1461 C CA . SER A 1 179 ? 2.035 6.794 -19.197 1.00 93.44 179 SER A CA 1
ATOM 1462 C C . SER A 1 179 ? 1.962 8.039 -20.084 1.00 93.44 179 SER A C 1
ATOM 1464 O O . SER A 1 179 ? 2.689 8.143 -21.063 1.00 93.44 179 SER A O 1
ATOM 1466 N N . GLN A 1 180 ? 1.109 9.007 -19.737 1.00 92.50 180 GLN A N 1
ATOM 1467 C CA . GLN A 1 180 ? 0.971 10.261 -20.481 1.00 92.50 180 GLN A CA 1
ATOM 1468 C C . GLN A 1 180 ? 2.005 11.321 -20.074 1.00 92.50 180 GLN A C 1
ATOM 1470 O O . GLN A 1 180 ? 2.031 12.404 -20.661 1.00 92.50 180 GLN A O 1
ATOM 1475 N N . ARG A 1 181 ? 2.855 11.050 -19.071 1.00 91.56 181 ARG A N 1
ATOM 1476 C CA . ARG A 1 181 ? 3.941 11.968 -18.698 1.00 91.56 181 ARG A CA 1
ATOM 1477 C C . ARG A 1 181 ? 4.951 12.086 -19.840 1.00 91.56 181 ARG A C 1
ATOM 1479 O O . ARG A 1 181 ? 5.207 11.109 -20.535 1.00 91.56 181 ARG A O 1
ATOM 1486 N N . SER A 1 182 ? 5.571 13.258 -19.971 1.00 91.94 182 SER A N 1
ATOM 1487 C CA . SER A 1 182 ? 6.547 13.588 -21.026 1.00 91.94 182 SER A CA 1
ATOM 1488 C C . SER A 1 182 ? 7.636 12.534 -21.225 1.00 91.94 182 SER A C 1
ATOM 1490 O O . SER A 1 182 ? 8.029 12.274 -22.350 1.00 91.94 182 SER A O 1
ATOM 1492 N N . ASN A 1 183 ? 8.088 11.905 -20.140 1.00 88.88 183 ASN A N 1
ATOM 1493 C CA . ASN A 1 183 ? 9.176 10.929 -20.179 1.00 88.88 183 ASN A CA 1
ATOM 1494 C C . ASN A 1 183 ? 8.773 9.588 -20.822 1.00 88.88 183 ASN A C 1
ATOM 1496 O O . ASN A 1 183 ? 9.648 8.839 -21.237 1.00 88.88 183 ASN A O 1
ATOM 1500 N N . TRP A 1 184 ? 7.475 9.264 -20.847 1.00 91.38 184 TRP A N 1
ATOM 1501 C CA . TRP A 1 184 ? 6.947 7.955 -21.266 1.00 91.38 184 TRP A CA 1
ATOM 1502 C C . TRP A 1 184 ? 5.994 8.044 -22.460 1.00 91.38 184 TRP A C 1
ATOM 1504 O O . TRP A 1 184 ? 5.768 7.058 -23.160 1.00 91.38 184 TRP A O 1
ATOM 1514 N N . ARG A 1 185 ? 5.401 9.220 -22.680 1.00 93.19 185 ARG A N 1
ATOM 1515 C CA . ARG A 1 185 ? 4.433 9.453 -23.747 1.00 93.19 185 ARG A CA 1
ATOM 1516 C C . ARG A 1 185 ? 5.089 9.230 -25.107 1.00 93.19 185 ARG A C 1
ATOM 1518 O O . ARG A 1 185 ? 6.137 9.795 -25.387 1.00 93.19 185 ARG A O 1
ATOM 1525 N N . GLY A 1 186 ? 4.418 8.461 -25.962 1.00 90.12 186 GLY A N 1
ATOM 1526 C CA . GLY A 1 186 ? 4.891 8.173 -27.317 1.00 90.12 186 GLY A CA 1
ATOM 1527 C C . GLY A 1 186 ? 6.010 7.133 -27.380 1.00 90.12 186 GLY A C 1
ATOM 1528 O O . GLY A 1 186 ? 6.535 6.890 -28.459 1.00 90.12 186 GLY A O 1
ATOM 1529 N N . TYR A 1 187 ? 6.374 6.508 -26.255 1.00 92.62 187 TYR A N 1
ATOM 1530 C CA . TYR A 1 187 ? 7.314 5.395 -26.271 1.00 92.62 187 TYR A CA 1
ATOM 1531 C C . TYR A 1 187 ? 6.658 4.133 -26.842 1.00 92.62 187 TYR A C 1
ATOM 1533 O O . TYR A 1 187 ? 5.534 3.800 -26.468 1.00 92.62 187 TYR A O 1
ATOM 1541 N N . THR A 1 188 ? 7.375 3.407 -27.701 1.00 91.69 188 THR A N 1
ATOM 1542 C CA . THR A 1 188 ? 6.853 2.237 -28.430 1.00 91.69 188 THR A CA 1
ATOM 1543 C C . THR A 1 188 ? 6.283 1.161 -27.502 1.00 91.69 188 THR A C 1
ATOM 1545 O O . THR A 1 188 ? 5.210 0.634 -27.765 1.00 91.69 188 THR A O 1
ATOM 1548 N N . TYR A 1 189 ? 6.941 0.892 -26.369 1.00 92.38 189 TYR A N 1
ATOM 1549 C CA . TYR A 1 189 ? 6.524 -0.144 -25.410 1.00 92.38 189 TYR A CA 1
ATOM 1550 C C . TYR A 1 189 ? 5.661 0.393 -24.258 1.00 92.38 189 TYR A C 1
ATOM 1552 O O . TYR A 1 189 ? 5.576 -0.218 -23.189 1.00 92.38 189 TYR A O 1
ATOM 1560 N N . VAL A 1 190 ? 5.027 1.559 -24.419 1.00 93.69 190 VAL A N 1
ATOM 1561 C CA . VAL A 1 190 ? 4.222 2.169 -23.347 1.00 93.69 190 VAL A CA 1
ATOM 1562 C C . VAL A 1 190 ? 3.052 1.277 -22.909 1.00 93.69 190 VAL A C 1
ATOM 1564 O O . VAL A 1 190 ? 2.697 1.265 -21.729 1.00 93.69 190 VAL A O 1
ATOM 1567 N N . ASP A 1 191 ? 2.482 0.489 -23.819 1.00 93.69 191 ASP A N 1
ATOM 1568 C CA . ASP A 1 191 ? 1.378 -0.421 -23.502 1.00 93.69 191 ASP A CA 1
ATOM 1569 C C . ASP A 1 191 ? 1.836 -1.645 -22.699 1.00 93.69 191 ASP A C 1
ATOM 1571 O O . ASP A 1 191 ? 1.155 -2.056 -21.751 1.00 93.69 191 ASP A O 1
ATOM 1575 N N . GLU A 1 192 ? 3.039 -2.158 -22.963 1.00 94.56 192 GLU A N 1
ATOM 1576 C CA . GLU A 1 192 ? 3.662 -3.183 -22.118 1.00 94.56 192 GLU A CA 1
ATOM 1577 C C . GLU A 1 192 ? 3.997 -2.632 -20.730 1.00 94.56 192 GLU A C 1
ATOM 1579 O O . GLU A 1 192 ? 3.728 -3.279 -19.716 1.00 94.56 192 GLU A O 1
ATOM 1584 N N . MET A 1 193 ? 4.511 -1.399 -20.658 1.00 95.69 193 MET A N 1
ATOM 1585 C CA . MET A 1 193 ? 4.767 -0.713 -19.388 1.00 95.69 193 MET A CA 1
ATOM 1586 C C . MET A 1 193 ? 3.495 -0.584 -18.546 1.00 95.69 193 MET A C 1
ATOM 1588 O O . MET A 1 193 ? 3.516 -0.890 -17.349 1.00 95.69 193 MET A O 1
ATOM 1592 N N . ARG A 1 194 ? 2.378 -0.164 -19.156 1.00 95.50 194 ARG A N 1
ATOM 1593 C CA . ARG A 1 194 ? 1.065 -0.083 -18.494 1.00 95.50 194 ARG A CA 1
ATOM 1594 C C . ARG A 1 194 ? 0.630 -1.451 -17.979 1.00 95.50 194 ARG A C 1
ATOM 1596 O O . ARG A 1 194 ? 0.285 -1.565 -16.804 1.00 95.50 194 ARG A O 1
ATOM 1603 N N . SER A 1 195 ? 0.695 -2.474 -18.825 1.00 95.12 195 SER A N 1
ATOM 1604 C CA . SER A 1 195 ? 0.289 -3.842 -18.486 1.00 95.12 195 SER A CA 1
ATOM 1605 C C . SER A 1 195 ? 1.109 -4.398 -17.320 1.00 95.12 195 SER A C 1
ATOM 1607 O O . SER A 1 195 ? 0.549 -4.864 -16.325 1.00 95.12 195 SER A O 1
ATOM 1609 N N . GLN A 1 196 ? 2.433 -4.240 -17.364 1.00 95.31 196 GLN A N 1
ATOM 1610 C CA . GLN A 1 196 ? 3.325 -4.660 -16.287 1.00 95.31 196 GLN A CA 1
ATOM 1611 C C . GLN A 1 196 ? 3.052 -3.904 -14.981 1.00 95.31 196 GLN A C 1
ATOM 1613 O O . GLN A 1 196 ? 3.049 -4.504 -13.903 1.00 95.31 196 GLN A O 1
ATOM 1618 N N . ALA A 1 197 ? 2.807 -2.594 -15.050 1.00 96.75 197 ALA A N 1
ATOM 1619 C CA . ALA A 1 197 ? 2.469 -1.811 -13.867 1.00 96.75 197 ALA A CA 1
ATOM 1620 C C . ALA A 1 197 ? 1.138 -2.252 -13.247 1.00 96.75 197 ALA A C 1
ATOM 1622 O O . ALA A 1 197 ? 1.034 -2.300 -12.025 1.00 96.75 197 ALA A O 1
ATOM 1623 N N . LEU A 1 198 ? 0.140 -2.619 -14.053 1.00 96.38 198 LEU A N 1
ATOM 1624 C CA . LEU A 1 198 ? -1.138 -3.135 -13.557 1.00 96.38 198 LEU A CA 1
ATOM 1625 C C . LEU A 1 198 ? -0.983 -4.481 -12.854 1.00 96.38 198 LEU A C 1
ATOM 1627 O O . LEU A 1 198 ? -1.546 -4.667 -11.773 1.00 96.38 198 LEU A O 1
ATOM 1631 N N . VAL A 1 199 ? -0.178 -5.390 -13.408 1.00 95.25 199 VAL A N 1
ATOM 1632 C CA . VAL A 1 199 ? 0.172 -6.653 -12.740 1.00 95.25 199 VAL A CA 1
ATOM 1633 C C . VAL A 1 199 ? 0.846 -6.367 -11.400 1.00 95.25 199 VAL A C 1
ATOM 1635 O O . VAL A 1 199 ? 0.447 -6.920 -10.375 1.00 95.25 199 VAL A O 1
ATOM 1638 N N . GLN A 1 200 ? 1.807 -5.440 -11.375 1.00 95.88 200 GLN A N 1
ATOM 1639 C CA . GLN A 1 200 ? 2.493 -5.064 -10.143 1.00 95.88 200 GLN A CA 1
ATOM 1640 C C . GLN A 1 200 ? 1.523 -4.485 -9.106 1.00 95.88 200 GLN A C 1
ATOM 1642 O O . GLN A 1 200 ? 1.523 -4.930 -7.959 1.00 95.88 200 GLN A O 1
ATOM 1647 N N . LEU A 1 201 ? 0.675 -3.529 -9.496 1.00 95.50 201 LEU A N 1
ATOM 1648 C CA . LEU A 1 201 ? -0.338 -2.932 -8.621 1.00 95.50 201 LEU A CA 1
ATOM 1649 C C . LEU A 1 201 ? -1.342 -3.969 -8.114 1.00 95.50 201 LEU A C 1
ATOM 1651 O O . LEU A 1 201 ? -1.777 -3.871 -6.975 1.00 95.50 201 LEU A O 1
ATOM 1655 N N . SER A 1 202 ? -1.671 -4.987 -8.904 1.00 93.38 202 SER A N 1
ATOM 1656 C CA . SER A 1 202 ? -2.559 -6.071 -8.471 1.00 93.38 202 SER A CA 1
ATOM 1657 C C . SER A 1 202 ? -1.899 -6.959 -7.411 1.00 93.38 202 SER A C 1
ATOM 1659 O O . SER A 1 202 ? -2.553 -7.371 -6.457 1.00 93.38 202 SER A O 1
ATOM 1661 N N . GLN A 1 203 ? -0.590 -7.204 -7.526 1.00 92.12 203 GLN A N 1
ATOM 1662 C CA . GLN A 1 203 ? 0.167 -8.030 -6.578 1.00 92.12 203 GLN A CA 1
ATOM 1663 C C . GLN A 1 203 ? 0.467 -7.319 -5.253 1.00 92.12 203 GLN A C 1
ATOM 1665 O O . GLN A 1 203 ? 0.405 -7.940 -4.192 1.00 92.12 203 GLN A O 1
ATOM 1670 N N . ILE A 1 204 ? 0.825 -6.032 -5.302 1.00 94.31 204 ILE A N 1
ATOM 1671 C CA . ILE A 1 204 ? 1.237 -5.271 -4.109 1.00 94.31 204 ILE A CA 1
ATOM 1672 C C . ILE A 1 204 ? 0.170 -4.291 -3.621 1.00 94.31 204 ILE A C 1
ATOM 1674 O O . ILE A 1 204 ? 0.352 -3.647 -2.592 1.00 94.31 204 ILE A O 1
ATOM 1678 N N . GLY A 1 205 ? -0.940 -4.156 -4.346 1.00 92.75 205 GLY A N 1
ATOM 1679 C CA . GLY A 1 205 ? -1.965 -3.141 -4.110 1.00 92.75 205 GLY A CA 1
ATOM 1680 C C . GLY A 1 205 ? -2.471 -3.143 -2.675 1.00 92.75 205 GLY A C 1
ATOM 1681 O O . GLY A 1 205 ? -2.545 -2.095 -2.035 1.00 92.75 205 GLY A O 1
ATOM 1682 N N . LEU A 1 206 ? -2.742 -4.336 -2.146 1.00 95.38 206 LEU A N 1
ATOM 1683 C CA . LEU A 1 206 ? -3.217 -4.531 -0.777 1.00 95.38 206 LEU A CA 1
ATOM 1684 C C . LEU A 1 206 ? -2.083 -4.564 0.260 1.00 95.38 206 LEU A C 1
ATOM 1686 O O . LEU A 1 206 ? -2.357 -4.499 1.452 1.00 95.38 206 LEU A O 1
ATOM 1690 N N . GLN A 1 207 ? -0.815 -4.610 -0.152 1.00 94.50 207 GLN A N 1
ATOM 1691 C CA . GLN A 1 207 ? 0.331 -4.623 0.767 1.00 94.50 207 GLN A CA 1
ATOM 1692 C C . GLN A 1 207 ? 0.670 -3.241 1.339 1.00 94.50 207 GLN A C 1
ATOM 1694 O O . GLN A 1 207 ? 1.559 -3.136 2.184 1.00 94.50 207 GLN A O 1
ATOM 1699 N N . PHE A 1 208 ? -0.031 -2.185 0.909 1.00 95.31 208 PHE A N 1
ATOM 1700 C CA . PHE A 1 208 ? 0.105 -0.863 1.507 1.00 95.31 208 PHE A CA 1
ATOM 1701 C C . PHE A 1 208 ? -0.172 -0.920 3.017 1.00 95.31 208 PHE A C 1
ATOM 1703 O O . PHE A 1 208 ? -1.180 -1.487 3.449 1.00 95.31 208 PHE A O 1
ATOM 1710 N N . ASP A 1 209 ? 0.744 -0.336 3.790 1.00 92.00 209 ASP A N 1
ATOM 1711 C CA . ASP A 1 209 ? 0.745 -0.342 5.251 1.00 92.00 209 ASP A CA 1
ATOM 1712 C C . ASP A 1 209 ? 0.204 0.988 5.788 1.00 92.00 209 ASP A C 1
ATOM 1714 O O . ASP A 1 209 ? 0.913 1.999 5.854 1.00 92.00 209 ASP A O 1
ATOM 1718 N N . GLU A 1 210 ? -1.064 0.972 6.193 1.00 91.94 210 GLU A N 1
ATOM 1719 C CA . GLU A 1 210 ? -1.779 2.145 6.696 1.00 91.94 210 GLU A CA 1
ATOM 1720 C C . GLU A 1 210 ? -1.256 2.637 8.053 1.00 91.94 210 GLU A C 1
ATOM 1722 O O . GLU A 1 210 ? -1.593 3.741 8.470 1.00 91.94 210 GLU A O 1
ATOM 1727 N N . SER A 1 211 ? -0.431 1.853 8.759 1.00 89.69 211 SER A N 1
ATOM 1728 C CA . SER A 1 211 ? 0.152 2.284 10.037 1.00 89.69 211 SER A CA 1
ATOM 1729 C C . SER A 1 211 ? 1.315 3.264 9.863 1.00 89.69 211 SER A C 1
ATOM 1731 O O . SER A 1 211 ? 1.638 4.006 10.792 1.00 89.69 211 SER A O 1
ATOM 1733 N N . LYS A 1 212 ? 1.943 3.281 8.679 1.00 90.25 212 LYS A N 1
ATOM 1734 C CA . LYS A 1 212 ? 3.134 4.096 8.387 1.00 90.25 212 LYS A CA 1
ATOM 1735 C C . LYS A 1 212 ? 2.821 5.364 7.610 1.00 90.25 212 LYS A C 1
ATOM 1737 O O . LYS A 1 212 ? 3.551 6.344 7.728 1.00 90.25 212 LYS A O 1
ATOM 1742 N N . SER A 1 213 ? 1.790 5.341 6.770 1.00 92.56 213 SER A N 1
ATOM 1743 C CA . SER A 1 213 ? 1.456 6.468 5.906 1.00 92.56 213 SER A CA 1
ATOM 1744 C C . SER A 1 213 ? -0.026 6.490 5.554 1.00 92.56 213 SER A C 1
ATOM 1746 O O . SER A 1 213 ? -0.645 5.454 5.339 1.00 92.56 213 SER A O 1
ATOM 1748 N N . GLU A 1 214 ? -0.566 7.696 5.407 1.00 91.31 214 GLU A N 1
ATOM 1749 C CA . GLU A 1 214 ? -1.916 7.947 4.888 1.00 91.31 214 GLU A CA 1
ATOM 1750 C C . GLU A 1 214 ? -1.905 8.287 3.381 1.00 91.31 214 GLU A C 1
ATOM 1752 O O . GLU A 1 214 ? -2.913 8.726 2.828 1.00 91.31 214 GLU A O 1
ATOM 1757 N N . ASN A 1 215 ? -0.761 8.125 2.697 1.00 94.00 215 ASN A N 1
ATOM 1758 C CA . ASN A 1 215 ? -0.575 8.512 1.294 1.00 94.00 215 ASN A CA 1
ATOM 1759 C C . ASN A 1 215 ? -0.330 7.304 0.362 1.00 94.00 215 ASN A C 1
ATOM 1761 O O . ASN A 1 215 ? 0.804 7.087 -0.083 1.00 94.00 215 ASN A O 1
ATOM 1765 N N . PRO A 1 216 ? -1.374 6.525 0.017 1.00 94.44 216 PRO A N 1
ATOM 1766 C CA . PRO A 1 216 ? -1.248 5.413 -0.923 1.00 94.44 216 PRO A CA 1
ATOM 1767 C C . PRO A 1 216 ? -0.852 5.848 -2.342 1.00 94.44 216 PRO A C 1
ATOM 1769 O O . PRO A 1 216 ? -0.204 5.072 -3.045 1.00 94.44 216 PRO A O 1
ATOM 1772 N N . PHE A 1 217 ? -1.152 7.080 -2.784 1.00 92.56 217 PHE A N 1
ATOM 1773 C CA . PHE A 1 217 ? -0.725 7.532 -4.118 1.00 92.56 217 PHE A CA 1
ATOM 1774 C C . PHE A 1 217 ? 0.779 7.506 -4.314 1.00 92.56 217 PHE A C 1
ATOM 1776 O O . PHE A 1 217 ? 1.237 7.122 -5.391 1.00 92.56 217 PHE A O 1
ATOM 1783 N N . ALA A 1 218 ? 1.539 7.941 -3.309 1.00 93.38 218 ALA A N 1
ATOM 1784 C CA . ALA A 1 218 ? 2.993 7.943 -3.387 1.00 93.38 218 ALA A CA 1
ATOM 1785 C C . ALA A 1 218 ? 3.530 6.510 -3.513 1.00 93.38 218 ALA A C 1
ATOM 1787 O O . ALA A 1 218 ? 4.377 6.243 -4.365 1.00 93.38 218 ALA A O 1
ATOM 1788 N N . TYR A 1 219 ? 2.970 5.582 -2.733 1.00 94.94 219 TYR A N 1
ATOM 1789 C CA . TYR A 1 219 ? 3.323 4.165 -2.786 1.00 94.94 219 TYR A CA 1
ATOM 1790 C C . TYR A 1 219 ? 3.055 3.553 -4.170 1.00 94.94 219 TYR A C 1
ATOM 1792 O O . TYR A 1 219 ? 3.955 2.972 -4.779 1.00 94.94 219 TYR A O 1
ATOM 1800 N N . TYR A 1 220 ? 1.855 3.752 -4.724 1.00 95.25 220 TYR A N 1
ATOM 1801 C CA . TYR A 1 220 ? 1.509 3.227 -6.050 1.00 95.25 220 TYR A CA 1
ATOM 1802 C C . TYR A 1 220 ? 2.284 3.900 -7.180 1.00 95.25 220 TYR A C 1
ATOM 1804 O O . TYR A 1 220 ? 2.721 3.232 -8.111 1.00 95.25 220 TYR A O 1
ATOM 1812 N N . THR A 1 221 ? 2.524 5.206 -7.085 1.00 93.31 221 THR A N 1
ATOM 1813 C CA . THR A 1 221 ? 3.369 5.945 -8.034 1.00 93.31 221 THR A CA 1
ATOM 1814 C C . THR A 1 221 ? 4.775 5.355 -8.117 1.00 93.31 221 THR A C 1
ATOM 1816 O O . THR A 1 221 ? 5.301 5.166 -9.217 1.00 93.31 221 THR A O 1
ATOM 1819 N N . ALA A 1 222 ? 5.388 5.064 -6.966 1.00 94.38 222 ALA A N 1
ATOM 1820 C CA . ALA A 1 222 ? 6.717 4.469 -6.915 1.00 94.38 222 ALA A CA 1
ATOM 1821 C C . ALA A 1 222 ? 6.722 3.082 -7.574 1.00 94.38 222 ALA A C 1
ATOM 1823 O O . ALA A 1 222 ? 7.591 2.786 -8.392 1.00 94.38 222 ALA A O 1
ATOM 1824 N N . ALA A 1 223 ? 5.702 2.265 -7.300 1.00 95.44 223 ALA A N 1
ATOM 1825 C CA . ALA A 1 223 ? 5.544 0.953 -7.919 1.00 95.44 223 ALA A CA 1
ATOM 1826 C C . ALA A 1 223 ? 5.400 1.021 -9.450 1.00 95.44 223 ALA A C 1
ATOM 1828 O O . ALA A 1 223 ? 6.057 0.259 -10.162 1.00 95.44 223 ALA A O 1
ATOM 1829 N N . ILE A 1 224 ? 4.592 1.957 -9.961 1.00 95.12 224 ILE A N 1
ATOM 1830 C CA . ILE A 1 224 ? 4.415 2.182 -11.404 1.00 95.12 224 ILE A CA 1
ATOM 1831 C C . ILE A 1 224 ? 5.741 2.616 -12.037 1.00 95.12 224 ILE A C 1
ATOM 1833 O O . ILE A 1 224 ? 6.175 2.024 -13.020 1.00 95.12 224 ILE A O 1
ATOM 1837 N N . THR A 1 225 ? 6.421 3.601 -11.446 1.00 94.25 225 THR A N 1
ATOM 1838 C CA . THR A 1 225 ? 7.681 4.149 -11.982 1.00 94.25 225 THR A CA 1
ATOM 1839 C C . THR A 1 225 ? 8.778 3.084 -12.051 1.00 94.25 225 THR A C 1
ATOM 1841 O O . THR A 1 225 ? 9.482 2.974 -13.058 1.00 94.25 225 THR A O 1
ATOM 1844 N N . ASN A 1 226 ? 8.887 2.250 -11.014 1.00 94.06 226 ASN A N 1
ATOM 1845 C CA . ASN A 1 226 ? 9.834 1.136 -10.989 1.00 94.06 226 ASN A CA 1
ATOM 1846 C C . ASN A 1 226 ? 9.484 0.075 -12.042 1.00 94.06 226 ASN A C 1
ATOM 1848 O O . ASN A 1 226 ? 10.376 -0.452 -12.704 1.00 94.06 226 ASN A O 1
ATOM 1852 N N . SER A 1 227 ? 8.192 -0.205 -12.240 1.00 95.06 227 SER A N 1
ATOM 1853 C CA . SER A 1 227 ? 7.723 -1.155 -13.257 1.00 95.06 227 SER A CA 1
ATOM 1854 C C . SER A 1 227 ? 8.013 -0.664 -14.677 1.00 95.06 227 SER A C 1
ATOM 1856 O O . SER A 1 227 ? 8.495 -1.434 -15.502 1.00 95.06 227 SER A O 1
ATOM 1858 N N . PHE A 1 228 ? 7.802 0.625 -14.950 1.00 95.31 228 PHE A N 1
ATOM 1859 C CA . PHE A 1 228 ? 8.092 1.233 -16.252 1.00 95.31 228 PHE A CA 1
ATOM 1860 C C . PHE A 1 228 ? 9.593 1.195 -16.552 1.00 95.31 228 PHE A C 1
ATOM 1862 O O . PHE A 1 228 ? 10.016 0.732 -17.609 1.00 95.31 228 PHE A O 1
ATOM 1869 N N . THR A 1 229 ? 10.411 1.595 -15.575 1.00 94.44 229 THR A N 1
ATOM 1870 C CA . THR A 1 229 ? 11.875 1.542 -15.688 1.00 94.44 229 THR A CA 1
ATOM 1871 C C . THR A 1 229 ? 12.378 0.113 -15.908 1.00 94.44 229 THR A C 1
ATOM 1873 O O . THR A 1 229 ? 13.328 -0.098 -16.656 1.00 94.44 229 THR A O 1
ATOM 1876 N N . ARG A 1 230 ? 11.734 -0.893 -15.302 1.00 94.88 230 ARG A N 1
ATOM 1877 C CA . ARG A 1 230 ? 12.080 -2.303 -15.520 1.00 94.88 230 ARG A CA 1
ATOM 1878 C C . ARG A 1 230 ? 11.889 -2.721 -16.977 1.00 94.88 230 ARG A C 1
ATOM 1880 O O . ARG A 1 230 ? 12.799 -3.338 -17.517 1.00 94.88 230 ARG A O 1
ATOM 1887 N N . ILE A 1 231 ? 10.758 -2.389 -17.599 1.00 94.50 231 ILE A N 1
ATOM 1888 C CA . ILE A 1 231 ? 10.519 -2.698 -19.020 1.00 94.50 231 ILE A CA 1
ATOM 1889 C C . ILE A 1 231 ? 11.545 -1.981 -19.897 1.00 94.50 231 ILE A C 1
ATOM 1891 O O . ILE A 1 231 ? 12.190 -2.620 -20.720 1.00 94.50 231 ILE A O 1
ATOM 1895 N N . LEU A 1 232 ? 11.796 -0.694 -19.637 1.00 93.31 232 LEU A N 1
ATOM 1896 C CA . LEU A 1 232 ? 12.825 0.069 -20.350 1.00 93.31 232 LEU A CA 1
ATOM 1897 C C . LEU A 1 232 ? 14.210 -0.598 -20.264 1.00 93.31 232 LEU A C 1
ATOM 1899 O O . LEU A 1 232 ? 14.947 -0.639 -21.245 1.00 93.31 232 LEU A O 1
ATOM 1903 N N . ASN A 1 233 ? 14.579 -1.115 -19.092 1.00 94.19 233 ASN A N 1
ATOM 1904 C CA . ASN A 1 233 ? 15.867 -1.776 -18.886 1.00 94.19 233 ASN A CA 1
ATOM 1905 C C . ASN A 1 233 ? 15.941 -3.155 -19.551 1.00 94.19 233 ASN A C 1
ATOM 1907 O O . ASN A 1 233 ? 17.000 -3.518 -20.059 1.00 94.19 233 ASN A O 1
ATOM 1911 N N . ILE A 1 234 ? 14.844 -3.918 -19.542 1.00 94.62 234 ILE A N 1
ATOM 1912 C CA . ILE A 1 234 ? 14.755 -5.196 -20.259 1.00 94.62 234 ILE A CA 1
ATOM 1913 C C . ILE A 1 234 ? 14.925 -4.950 -21.757 1.00 94.62 234 ILE A C 1
ATOM 1915 O O . ILE A 1 234 ? 15.743 -5.613 -22.386 1.00 94.62 234 ILE A O 1
ATOM 1919 N N . GLU A 1 235 ? 14.245 -3.942 -22.297 1.00 93.38 235 GLU A N 1
ATOM 1920 C CA . GLU A 1 235 ? 14.342 -3.619 -23.716 1.00 93.38 235 GLU A CA 1
ATOM 1921 C C . GLU A 1 235 ? 15.750 -3.168 -24.107 1.00 93.38 235 GLU A C 1
ATOM 1923 O O . GLU A 1 235 ? 16.329 -3.689 -25.055 1.00 93.38 235 GLU A O 1
ATOM 1928 N N . LYS A 1 236 ? 16.370 -2.282 -23.318 1.00 91.94 236 LYS A N 1
ATOM 1929 C CA . LYS A 1 236 ? 17.777 -1.899 -23.526 1.00 91.94 236 LYS A CA 1
ATOM 1930 C C . LYS A 1 236 ? 18.717 -3.103 -23.506 1.00 91.94 236 LYS A C 1
ATOM 1932 O O . LYS A 1 236 ? 19.682 -3.141 -24.264 1.00 91.94 236 LYS A O 1
ATOM 1937 N N . LYS A 1 237 ? 18.463 -4.084 -22.636 1.00 94.62 237 LYS A N 1
ATOM 1938 C CA . LYS A 1 237 ? 19.255 -5.315 -22.586 1.00 94.62 237 LYS A CA 1
ATOM 1939 C C . LYS A 1 237 ? 19.066 -6.143 -23.860 1.00 94.62 237 LYS A C 1
ATOM 1941 O O . LYS A 1 237 ? 20.059 -6.603 -24.409 1.00 94.62 237 LYS A O 1
ATOM 1946 N N . ASN A 1 238 ? 17.834 -6.301 -24.335 1.00 93.81 238 ASN A N 1
ATOM 1947 C CA . ASN A 1 238 ? 17.539 -7.033 -25.567 1.00 93.81 238 ASN A CA 1
ATOM 1948 C C . ASN A 1 238 ? 18.146 -6.346 -26.796 1.00 93.81 238 ASN A C 1
ATOM 1950 O O . ASN A 1 238 ? 18.723 -7.021 -27.645 1.00 93.81 238 ASN A O 1
ATOM 1954 N N . GLN A 1 239 ? 18.087 -5.014 -26.855 1.00 92.00 239 GLN A N 1
ATOM 1955 C CA . GLN A 1 239 ? 18.753 -4.225 -27.889 1.00 92.00 239 GLN A CA 1
ATOM 1956 C C . GLN A 1 239 ? 20.264 -4.480 -27.894 1.00 92.00 239 GLN A C 1
ATOM 1958 O O . GLN A 1 239 ? 20.821 -4.765 -28.948 1.00 92.00 239 GLN A O 1
ATOM 1963 N N . ASN A 1 240 ? 20.915 -4.443 -26.726 1.00 92.69 240 ASN A N 1
ATOM 1964 C CA . ASN A 1 240 ? 22.349 -4.727 -26.632 1.00 92.69 240 ASN A CA 1
ATOM 1965 C C . ASN A 1 240 ? 22.680 -6.153 -27.089 1.00 92.69 240 ASN A C 1
ATOM 1967 O O . ASN A 1 240 ? 23.616 -6.319 -27.853 1.00 92.69 240 ASN A O 1
ATOM 1971 N N . ILE A 1 241 ? 21.896 -7.161 -26.685 1.00 94.31 241 ILE A N 1
ATOM 1972 C CA . ILE A 1 241 ? 22.102 -8.554 -27.123 1.00 94.31 241 ILE A CA 1
ATOM 1973 C C . ILE A 1 241 ? 21.973 -8.669 -28.644 1.00 94.31 241 ILE A C 1
ATOM 1975 O O . ILE A 1 241 ? 22.766 -9.354 -29.282 1.00 94.31 241 ILE A O 1
ATOM 1979 N N . ARG A 1 242 ? 20.980 -7.999 -29.240 1.00 94.12 242 ARG A N 1
ATOM 1980 C CA . ARG A 1 242 ? 20.820 -7.964 -30.696 1.00 94.12 242 ARG A CA 1
ATOM 1981 C C . ARG A 1 242 ? 22.043 -7.344 -31.369 1.00 94.12 242 ARG A C 1
ATOM 1983 O O . ARG A 1 242 ? 22.521 -7.898 -32.351 1.00 94.12 242 ARG A O 1
ATOM 1990 N N . ASP A 1 243 ? 22.525 -6.216 -30.859 1.00 94.38 243 ASP A N 1
ATOM 1991 C CA . ASP A 1 243 ? 23.712 -5.551 -31.397 1.00 94.38 243 ASP A CA 1
ATOM 1992 C C . ASP A 1 243 ? 24.971 -6.419 -31.233 1.00 94.38 243 ASP A C 1
ATOM 1994 O O . ASP A 1 243 ? 25.737 -6.540 -32.184 1.00 94.38 243 ASP A O 1
ATOM 1998 N N . ASP A 1 244 ? 25.139 -7.099 -30.093 1.00 93.44 244 ASP A N 1
ATOM 1999 C CA . ASP A 1 244 ? 26.239 -8.044 -29.859 1.00 93.44 244 ASP A CA 1
ATOM 2000 C C . ASP A 1 244 ? 26.210 -9.190 -30.892 1.00 93.44 244 ASP A C 1
ATOM 2002 O O . ASP A 1 244 ? 27.241 -9.547 -31.454 1.00 93.44 244 ASP A O 1
ATOM 2006 N N . ILE A 1 245 ? 25.026 -9.741 -31.200 1.00 94.50 245 ILE A N 1
ATOM 2007 C CA . ILE A 1 245 ? 24.864 -10.783 -32.230 1.00 94.50 245 ILE A CA 1
ATOM 2008 C C . ILE A 1 245 ? 25.227 -10.250 -33.621 1.00 94.50 245 ILE A C 1
ATOM 2010 O O . ILE A 1 245 ? 25.828 -10.976 -34.411 1.00 94.50 245 ILE A O 1
ATOM 2014 N N . LEU A 1 246 ? 24.864 -9.007 -33.948 1.00 94.19 246 LEU A N 1
ATOM 2015 C CA . LEU A 1 246 ? 25.221 -8.402 -35.234 1.00 94.19 246 LEU A CA 1
ATOM 2016 C C . LEU A 1 246 ? 26.739 -8.238 -35.353 1.00 94.19 246 LEU A C 1
ATOM 2018 O O . LEU A 1 246 ? 27.314 -8.683 -36.341 1.00 94.19 246 LEU A O 1
ATOM 2022 N N . GLU A 1 247 ? 27.382 -7.695 -34.319 1.00 91.25 247 GLU A N 1
ATOM 2023 C CA . GLU A 1 247 ? 28.837 -7.518 -34.257 1.00 91.25 247 GLU A CA 1
ATOM 2024 C C . GLU A 1 247 ? 29.578 -8.865 -34.372 1.00 91.25 247 GLU A C 1
ATOM 2026 O O . GLU A 1 247 ? 30.539 -8.972 -35.131 1.00 91.25 247 GLU A O 1
ATOM 2031 N N . MET A 1 248 ? 29.103 -9.918 -33.690 1.00 93.56 248 MET A N 1
ATOM 2032 C CA . MET A 1 248 ? 29.684 -11.271 -33.766 1.00 93.56 248 MET A CA 1
ATOM 2033 C C . MET A 1 248 ? 29.625 -11.891 -35.166 1.00 93.56 248 MET A C 1
ATOM 2035 O O . MET A 1 248 ? 30.455 -12.734 -35.489 1.00 93.56 248 MET A O 1
ATOM 2039 N N . ASN A 1 249 ? 28.650 -11.493 -35.983 1.00 94.75 249 ASN A N 1
ATOM 2040 C CA . ASN A 1 249 ? 28.487 -11.960 -37.360 1.00 94.75 249 ASN A CA 1
ATOM 2041 C C . ASN A 1 249 ? 29.027 -10.948 -38.386 1.00 94.75 249 ASN A C 1
ATOM 2043 O O . ASN A 1 249 ? 28.613 -10.979 -39.542 1.00 94.75 249 ASN A O 1
ATOM 2047 N N . GLU A 1 250 ? 29.894 -10.021 -37.961 1.00 91.81 250 GLU A N 1
ATOM 2048 C CA . GLU A 1 250 ? 30.501 -8.985 -38.812 1.00 91.81 250 GLU A CA 1
ATOM 2049 C C . GLU A 1 250 ? 29.471 -8.078 -39.520 1.00 91.81 250 GLU A C 1
ATOM 2051 O O . GLU A 1 250 ? 29.741 -7.466 -40.553 1.00 91.81 250 GLU A O 1
ATOM 2056 N N . MET A 1 251 ? 28.270 -7.955 -38.947 1.00 92.69 251 MET A N 1
ATOM 2057 C CA . MET A 1 251 ? 27.204 -7.080 -39.428 1.00 92.69 251 MET A CA 1
ATOM 2058 C C . MET A 1 251 ? 27.185 -5.749 -38.669 1.00 92.69 251 MET A C 1
ATOM 2060 O O . MET A 1 251 ? 27.648 -5.631 -37.535 1.00 92.69 251 MET A O 1
ATOM 2064 N N . MET A 1 252 ? 26.589 -4.722 -39.283 1.00 90.81 252 MET A N 1
ATOM 2065 C CA . MET A 1 252 ? 26.479 -3.403 -38.657 1.00 90.81 252 MET A CA 1
ATOM 2066 C C . MET A 1 252 ? 25.445 -3.390 -37.512 1.00 90.81 252 MET A C 1
ATOM 2068 O O . MET A 1 252 ? 24.284 -3.736 -37.751 1.00 90.81 252 MET A O 1
ATOM 2072 N N . PRO A 1 253 ? 25.811 -2.930 -36.298 1.00 92.19 253 PRO A N 1
ATOM 2073 C CA . PRO A 1 253 ? 24.885 -2.789 -35.174 1.00 92.19 253 PRO A CA 1
ATOM 2074 C C . PRO A 1 253 ? 24.036 -1.511 -35.283 1.00 92.19 253 PRO A C 1
ATOM 2076 O O . PRO A 1 253 ? 24.206 -0.703 -36.198 1.00 92.19 253 PRO A O 1
ATOM 2079 N N . SER A 1 254 ? 23.125 -1.290 -34.333 1.00 90.81 254 SER A N 1
ATOM 2080 C CA . SER A 1 254 ? 22.258 -0.107 -34.305 1.00 90.81 254 SER A CA 1
ATOM 2081 C C . SER A 1 254 ? 23.025 1.228 -34.285 1.00 90.81 254 SER A C 1
ATOM 2083 O O . SER A 1 254 ? 24.115 1.338 -33.722 1.00 90.81 254 SER A O 1
ATOM 2085 N N . TYR A 1 255 ? 22.429 2.295 -34.836 1.00 89.00 255 TYR A N 1
ATOM 2086 C CA . TYR A 1 255 ? 23.042 3.635 -34.841 1.00 89.00 255 TYR A CA 1
ATOM 2087 C C . TYR A 1 255 ? 23.408 4.137 -33.439 1.00 89.00 255 TYR A C 1
ATOM 2089 O O . TYR A 1 255 ? 24.431 4.789 -33.250 1.00 89.00 255 TYR A O 1
ATOM 2097 N N . THR A 1 256 ? 22.593 3.812 -32.431 1.00 87.56 256 THR A N 1
ATOM 2098 C CA . THR A 1 256 ? 22.873 4.177 -31.038 1.00 87.56 256 THR A CA 1
ATOM 2099 C C . THR A 1 256 ? 24.125 3.477 -30.509 1.00 87.56 256 THR A C 1
ATOM 2101 O O . THR A 1 256 ? 24.905 4.096 -29.786 1.00 87.56 256 THR A O 1
ATOM 2104 N N . ARG A 1 257 ? 24.344 2.210 -30.879 1.00 89.12 257 ARG A N 1
ATOM 2105 C CA . ARG A 1 257 ? 25.543 1.441 -30.527 1.00 89.12 257 ARG A CA 1
ATOM 2106 C C . ARG A 1 257 ? 26.785 1.980 -31.230 1.00 89.12 257 ARG A C 1
ATOM 2108 O O . ARG A 1 257 ? 27.789 2.198 -30.561 1.00 89.12 257 ARG A O 1
ATOM 2115 N N . GLN A 1 258 ? 26.697 2.288 -32.523 1.00 88.00 258 GLN A N 1
ATOM 2116 C CA . GLN A 1 258 ? 27.798 2.899 -33.280 1.00 88.00 258 GLN A CA 1
ATOM 2117 C C . GLN A 1 258 ? 28.215 4.247 -32.673 1.00 88.00 258 GLN A C 1
ATOM 2119 O O . GLN A 1 258 ? 29.376 4.433 -32.314 1.00 88.00 258 GLN A O 1
ATOM 2124 N N . ALA A 1 259 ? 27.249 5.140 -32.432 1.00 87.38 259 ALA A N 1
ATOM 2125 C CA . ALA A 1 259 ? 27.500 6.438 -31.808 1.00 87.38 259 ALA A CA 1
ATOM 2126 C C . ALA A 1 259 ? 28.101 6.304 -30.399 1.00 87.38 259 ALA A C 1
ATOM 2128 O O . ALA A 1 259 ? 28.980 7.076 -30.009 1.00 87.38 259 ALA A O 1
ATOM 2129 N N . LYS A 1 260 ? 27.655 5.305 -29.626 1.00 86.06 260 LYS A N 1
ATOM 2130 C CA . LYS A 1 260 ? 28.232 5.010 -28.313 1.00 86.06 260 LYS A CA 1
ATOM 2131 C C . LYS A 1 260 ? 29.692 4.572 -28.444 1.00 86.06 260 LYS A C 1
ATOM 2133 O O . LYS A 1 260 ? 30.536 5.158 -27.769 1.00 86.06 260 LYS A O 1
ATOM 2138 N N . ASN A 1 261 ? 29.989 3.625 -29.332 1.00 85.00 261 ASN A N 1
ATOM 2139 C CA . ASN A 1 261 ? 31.345 3.136 -29.582 1.00 85.00 261 ASN A CA 1
ATOM 2140 C C . ASN A 1 261 ? 32.279 4.283 -30.009 1.00 85.00 261 ASN A C 1
ATOM 2142 O O . ASN A 1 261 ? 33.378 4.408 -29.470 1.00 85.00 261 ASN A O 1
ATOM 2146 N N . GLU A 1 262 ? 31.818 5.179 -30.887 1.00 83.44 262 GLU A N 1
ATOM 2147 C CA . GLU A 1 262 ? 32.554 6.383 -31.294 1.00 83.44 262 GLU A CA 1
ATOM 2148 C C . GLU A 1 262 ? 32.800 7.340 -30.120 1.00 83.44 262 GLU A C 1
ATOM 2150 O O . GLU A 1 262 ? 33.930 7.789 -29.904 1.00 83.44 262 GLU A O 1
ATOM 2155 N N . SER A 1 263 ? 31.765 7.625 -29.324 1.00 79.88 263 SER A N 1
ATOM 2156 C CA . SER A 1 263 ? 31.854 8.527 -28.168 1.00 79.88 263 SER A CA 1
ATOM 2157 C C . SER A 1 263 ? 32.740 7.987 -27.041 1.00 79.88 263 SER A C 1
ATOM 2159 O O . SER A 1 263 ? 33.344 8.759 -26.295 1.00 79.88 263 SER A O 1
ATOM 2161 N N . GLU A 1 264 ? 32.849 6.663 -26.914 1.00 80.50 264 GLU A N 1
ATOM 2162 C CA . GLU A 1 264 ? 33.625 6.009 -25.864 1.00 80.50 264 GLU A CA 1
ATOM 2163 C C . GLU A 1 264 ? 35.115 5.877 -26.199 1.00 80.50 264 GLU A C 1
ATOM 2165 O O . GLU A 1 264 ? 35.902 5.552 -25.297 1.00 80.50 264 GLU A O 1
ATOM 2170 N N . THR A 1 265 ? 35.519 6.205 -27.431 1.00 81.38 265 THR A N 1
ATOM 2171 C CA . THR A 1 265 ? 36.929 6.270 -27.825 1.00 81.38 265 THR A CA 1
ATOM 2172 C C . THR A 1 265 ? 37.705 7.280 -26.973 1.00 81.38 265 THR A C 1
ATOM 2174 O O . THR A 1 265 ? 37.202 8.332 -26.571 1.00 81.38 265 THR A O 1
ATOM 2177 N N . VAL A 1 266 ? 38.978 6.978 -26.693 1.00 74.50 266 VAL A N 1
ATOM 2178 C CA . VAL A 1 266 ? 39.861 7.857 -25.899 1.00 74.50 266 VAL A CA 1
ATOM 2179 C C . VAL A 1 266 ? 39.970 9.250 -26.531 1.00 74.50 266 VAL A C 1
ATOM 2181 O O . VAL A 1 266 ? 40.006 10.256 -25.824 1.00 74.50 266 VAL A O 1
ATOM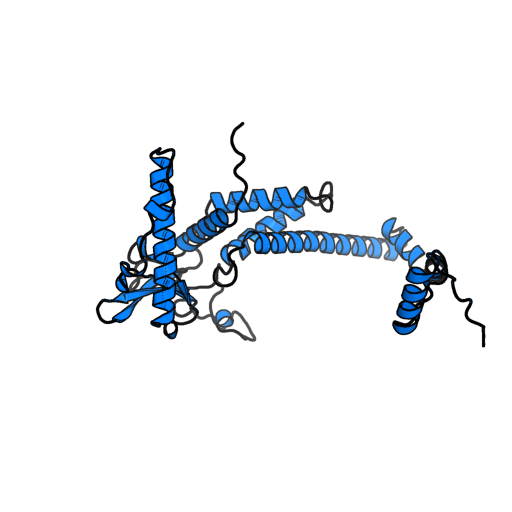 2184 N N . SER A 1 267 ? 39.984 9.319 -27.862 1.00 74.44 267 SER A N 1
ATOM 2185 C CA . SER A 1 267 ? 40.017 10.564 -28.626 1.00 74.44 267 SER A CA 1
ATOM 2186 C C . SER A 1 267 ? 38.719 11.367 -28.489 1.00 74.44 267 SER A C 1
ATOM 2188 O O . SER A 1 267 ? 38.797 12.568 -28.232 1.00 74.44 267 SER A O 1
ATOM 2190 N N . ALA A 1 268 ? 37.541 10.742 -28.584 1.00 74.62 268 ALA A N 1
ATOM 2191 C CA . ALA A 1 268 ? 36.260 11.424 -28.388 1.00 74.62 268 ALA A CA 1
ATOM 2192 C C . ALA A 1 268 ? 36.079 11.916 -26.944 1.00 74.62 268 ALA A C 1
ATOM 2194 O O . ALA A 1 268 ? 35.721 13.076 -26.736 1.00 74.62 268 ALA A O 1
ATOM 2195 N N . LYS A 1 269 ? 36.432 11.093 -25.947 1.00 77.12 269 LYS A N 1
ATOM 2196 C CA . LYS A 1 269 ? 36.421 11.489 -24.527 1.00 77.12 269 LYS A CA 1
ATOM 2197 C C . LYS A 1 269 ? 37.328 12.691 -24.255 1.00 77.12 269 LYS A C 1
ATOM 2199 O O . LYS A 1 269 ? 36.919 13.607 -23.547 1.00 77.12 269 LYS A O 1
ATOM 2204 N N . ARG A 1 270 ? 38.530 12.731 -24.849 1.00 73.06 270 ARG A N 1
ATOM 2205 C CA . ARG A 1 270 ? 39.444 13.885 -24.748 1.00 73.06 270 ARG A CA 1
ATOM 2206 C C . ARG A 1 270 ? 38.853 15.146 -25.381 1.00 73.06 270 ARG A C 1
ATOM 2208 O O . ARG A 1 270 ? 38.907 16.195 -24.752 1.00 73.06 270 ARG A O 1
ATOM 2215 N N . ARG A 1 271 ? 38.245 15.044 -26.571 1.00 72.44 271 ARG A N 1
ATOM 2216 C CA . ARG A 1 271 ? 37.594 16.185 -27.247 1.00 72.44 271 ARG A CA 1
ATOM 2217 C C . ARG A 1 271 ? 36.415 16.738 -26.442 1.00 72.44 271 ARG A C 1
ATOM 2219 O O . ARG A 1 271 ? 36.315 17.952 -26.290 1.00 72.44 271 ARG A O 1
ATOM 2226 N N . MET A 1 272 ? 35.564 15.867 -25.891 1.00 68.19 272 MET A N 1
ATOM 2227 C CA . MET A 1 272 ? 34.431 16.285 -25.054 1.00 68.19 272 MET A CA 1
ATOM 2228 C C . MET A 1 272 ? 34.880 16.911 -23.727 1.00 68.19 272 MET A C 1
ATOM 2230 O O . MET A 1 272 ? 34.283 17.891 -23.290 1.00 68.19 272 MET A O 1
ATOM 2234 N N . ALA A 1 273 ? 35.953 16.406 -23.107 1.00 67.44 273 ALA A N 1
ATOM 2235 C CA . ALA A 1 273 ? 36.509 16.989 -21.881 1.00 67.44 273 ALA A CA 1
ATOM 2236 C C . ALA A 1 273 ? 37.016 18.429 -22.079 1.00 67.44 273 ALA A C 1
ATOM 2238 O O . ALA A 1 273 ? 36.986 19.222 -21.145 1.00 67.44 273 ALA A O 1
ATOM 2239 N N . THR A 1 274 ? 37.452 18.772 -23.293 1.00 66.38 274 THR A N 1
ATOM 2240 C CA . THR A 1 274 ? 37.919 20.117 -23.662 1.00 66.38 274 THR A CA 1
ATOM 2241 C C . THR A 1 274 ? 36.841 21.005 -24.293 1.00 66.38 274 THR A C 1
ATOM 2243 O O . THR A 1 274 ? 37.119 22.159 -24.602 1.00 66.38 274 THR A O 1
ATOM 2246 N N . GLN A 1 275 ? 35.630 20.483 -24.528 1.00 65.31 275 GLN A N 1
ATOM 2247 C CA . GLN A 1 275 ? 34.583 21.173 -25.296 1.00 65.31 275 GLN A CA 1
ATOM 2248 C C . GLN A 1 275 ? 33.958 22.346 -24.533 1.00 65.31 275 GLN A C 1
ATOM 2250 O O . GLN A 1 275 ? 33.659 23.383 -25.119 1.00 65.31 275 GLN A O 1
ATOM 2255 N N . ASN A 1 276 ? 33.810 22.195 -23.220 1.00 63.72 276 ASN A N 1
ATOM 2256 C CA . ASN A 1 276 ? 33.571 23.303 -22.308 1.00 63.72 276 ASN A CA 1
ATOM 2257 C C . ASN A 1 276 ? 34.935 23.590 -21.684 1.00 63.72 276 ASN A C 1
ATOM 2259 O O . ASN A 1 276 ? 35.503 22.671 -21.100 1.00 63.72 276 ASN A O 1
ATOM 2263 N N . GLY A 1 277 ? 35.491 24.790 -21.877 1.00 65.62 277 GLY A N 1
ATOM 2264 C CA . GLY A 1 277 ? 36.851 25.132 -21.440 1.00 65.62 277 GLY A CA 1
ATOM 2265 C C . GLY A 1 277 ? 37.175 24.748 -19.986 1.00 65.62 277 GLY A C 1
ATOM 2266 O O . GLY A 1 277 ? 36.295 24.407 -19.201 1.00 65.62 277 GLY A O 1
ATOM 2267 N N . GLU A 1 278 ? 38.458 24.804 -19.622 1.00 63.59 278 GLU A N 1
ATOM 2268 C CA . GLU A 1 278 ? 38.993 24.301 -18.349 1.00 63.59 278 GLU A CA 1
ATOM 2269 C C . GLU A 1 278 ? 38.129 24.675 -17.123 1.00 63.59 278 GLU A C 1
ATOM 2271 O O . GLU A 1 278 ? 38.055 25.835 -16.707 1.00 63.59 278 GLU A O 1
ATOM 2276 N N . VAL A 1 279 ? 37.460 23.677 -16.528 1.00 61.00 279 VAL A N 1
ATOM 2277 C CA . VAL A 1 279 ? 36.644 23.867 -15.322 1.00 61.00 279 VAL A CA 1
ATOM 2278 C C . VAL A 1 279 ? 37.580 24.048 -14.129 1.00 61.00 279 VAL A C 1
ATOM 2280 O O . VAL A 1 279 ? 38.028 23.080 -13.514 1.00 61.00 279 VAL A O 1
ATOM 2283 N N . LYS A 1 280 ? 37.886 25.302 -13.787 1.00 67.38 280 LYS A N 1
ATOM 2284 C CA . LYS A 1 280 ? 38.690 25.636 -12.605 1.00 67.38 280 LYS A CA 1
ATOM 2285 C C . LYS A 1 280 ? 37.870 25.400 -11.337 1.00 67.38 280 LYS A C 1
ATOM 2287 O O . LYS A 1 280 ? 36.930 26.135 -11.037 1.00 67.38 280 LYS A O 1
ATOM 2292 N N . VAL A 1 281 ? 38.222 24.361 -10.582 1.00 63.47 281 VAL A N 1
ATOM 2293 C CA . VAL A 1 281 ? 37.603 24.070 -9.282 1.00 63.47 281 VAL A CA 1
ATOM 2294 C C . VAL A 1 281 ? 38.276 24.922 -8.207 1.00 63.47 281 VAL 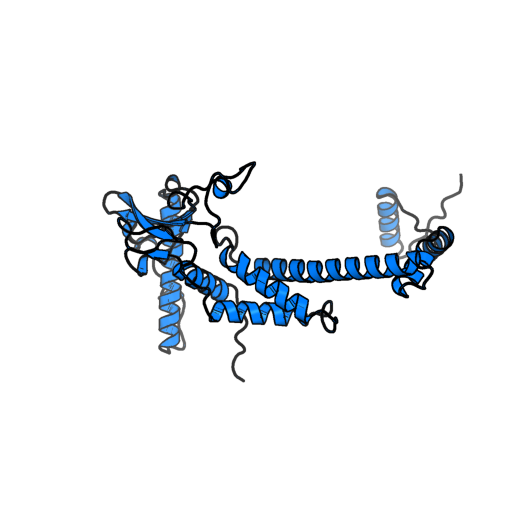A C 1
ATOM 2296 O O . VAL A 1 281 ? 39.424 24.685 -7.839 1.00 63.47 281 VAL A O 1
ATOM 2299 N N . TYR A 1 282 ? 37.560 25.920 -7.689 1.00 73.81 282 TYR A N 1
ATOM 2300 C CA . TYR A 1 282 ? 38.034 26.766 -6.591 1.00 73.81 282 TYR A CA 1
ATOM 2301 C C . TYR A 1 282 ? 37.714 26.136 -5.229 1.00 73.81 282 TYR A C 1
ATOM 2303 O O . TYR A 1 282 ? 36.649 25.550 -5.025 1.00 73.81 282 TYR A O 1
ATOM 2311 N N . SER A 1 283 ? 38.622 26.283 -4.261 1.00 77.56 283 SER A N 1
ATOM 2312 C CA . SER A 1 283 ? 38.380 25.847 -2.882 1.00 77.56 283 SER A CA 1
ATOM 2313 C C . SER A 1 283 ? 37.255 26.667 -2.226 1.00 77.56 283 SER A C 1
ATOM 2315 O O . SER A 1 283 ? 36.981 27.804 -2.615 1.00 77.56 283 SER A O 1
ATOM 2317 N N . LYS A 1 284 ? 36.608 26.128 -1.179 1.00 77.25 284 LYS A N 1
ATOM 2318 C CA . LYS A 1 284 ? 35.553 26.854 -0.433 1.00 77.25 284 LYS A CA 1
ATOM 2319 C C . LYS A 1 284 ? 36.031 28.203 0.123 1.00 77.25 284 LYS A C 1
ATOM 2321 O O . LYS A 1 284 ? 35.229 29.128 0.223 1.00 77.25 284 LYS A O 1
ATOM 2326 N N . ALA A 1 285 ? 37.313 28.310 0.478 1.00 76.69 285 ALA A N 1
ATOM 2327 C CA . ALA A 1 285 ? 37.921 29.559 0.928 1.00 76.69 285 ALA A CA 1
ATOM 2328 C C . ALA A 1 285 ? 38.019 30.574 -0.223 1.00 76.69 285 ALA A C 1
ATOM 2330 O O . ALA A 1 285 ? 37.527 31.692 -0.083 1.00 76.69 285 ALA A O 1
ATOM 2331 N N . ALA A 1 286 ? 38.521 30.145 -1.386 1.00 74.44 286 ALA A N 1
ATOM 2332 C CA . ALA A 1 286 ? 38.618 30.983 -2.580 1.00 74.44 286 ALA A CA 1
ATOM 2333 C C . ALA A 1 286 ? 37.239 31.462 -3.074 1.00 74.44 286 ALA A C 1
ATOM 2335 O O . ALA A 1 286 ? 37.069 32.628 -3.412 1.00 74.44 286 ALA A O 1
ATOM 2336 N N . LEU A 1 287 ? 36.212 30.604 -3.027 1.00 76.38 287 LEU A N 1
ATOM 2337 C CA . LEU A 1 287 ? 34.829 30.981 -3.360 1.00 76.38 287 LEU A CA 1
ATOM 2338 C C . LEU A 1 287 ? 34.244 32.027 -2.401 1.00 76.38 287 LEU A C 1
ATOM 2340 O O . LEU A 1 287 ? 33.415 32.846 -2.801 1.00 76.38 287 LEU A O 1
ATOM 2344 N N . LYS A 1 288 ? 34.636 32.001 -1.123 1.00 79.62 288 LYS A N 1
ATOM 2345 C CA . LYS A 1 288 ? 34.179 32.977 -0.126 1.00 79.62 288 LYS A CA 1
ATOM 2346 C C . LYS A 1 288 ? 34.795 34.353 -0.378 1.00 79.62 288 LYS A C 1
ATOM 2348 O O . LYS A 1 288 ? 34.093 35.351 -0.234 1.00 79.62 288 LYS A O 1
ATOM 2353 N N . GLU A 1 289 ? 36.064 34.396 -0.771 1.00 77.31 289 GLU A N 1
ATOM 2354 C CA . GLU A 1 289 ? 36.756 35.632 -1.151 1.00 77.31 289 GLU A CA 1
ATOM 2355 C C . GLU A 1 289 ? 36.196 36.218 -2.447 1.00 77.31 289 GLU A C 1
ATOM 2357 O O . GLU A 1 289 ? 35.790 37.376 -2.450 1.00 77.31 289 GLU A O 1
ATOM 2362 N N . LEU A 1 290 ? 36.017 35.396 -3.484 1.00 73.31 290 LEU A N 1
ATOM 2363 C CA . LEU A 1 290 ? 35.386 35.802 -4.746 1.00 73.31 290 LEU A CA 1
ATOM 2364 C C . LEU A 1 290 ? 33.969 36.358 -4.549 1.00 73.31 290 LEU A C 1
ATOM 2366 O O . LEU A 1 290 ? 33.607 37.380 -5.125 1.00 73.31 290 LEU A O 1
ATOM 2370 N N . ASN A 1 291 ? 33.165 35.732 -3.685 1.00 78.88 291 ASN A N 1
ATOM 2371 C CA . ASN A 1 291 ? 31.832 36.238 -3.352 1.00 78.88 291 ASN A CA 1
ATOM 2372 C C . ASN A 1 291 ? 31.870 37.546 -2.549 1.00 78.88 291 ASN A C 1
ATOM 2374 O O . ASN A 1 291 ? 30.932 38.341 -2.629 1.00 78.88 291 ASN A O 1
ATOM 2378 N N . LYS A 1 292 ? 32.915 37.763 -1.745 1.00 80.00 292 LYS A N 1
ATOM 2379 C CA . LYS A 1 292 ? 33.112 39.011 -1.002 1.00 80.00 292 LYS A CA 1
ATOM 2380 C C . LYS A 1 292 ? 33.507 40.142 -1.952 1.00 80.00 292 LYS A C 1
ATOM 2382 O O . LYS A 1 292 ? 32.957 41.232 -1.836 1.00 80.00 292 LYS A O 1
ATOM 2387 N N . GLU A 1 293 ? 34.390 39.860 -2.904 1.00 78.06 293 GLU A N 1
ATOM 2388 C CA . GLU A 1 293 ? 34.823 40.797 -3.942 1.00 78.06 293 GLU A CA 1
ATOM 2389 C C . GLU A 1 293 ? 33.666 41.170 -4.873 1.00 78.06 293 GLU A C 1
ATOM 2391 O O . GLU A 1 293 ? 33.376 42.351 -5.039 1.00 78.06 293 GLU A O 1
ATOM 2396 N N . TYR A 1 294 ? 32.903 40.183 -5.353 1.00 77.94 294 TYR A N 1
ATOM 2397 C CA . TYR A 1 294 ? 31.725 40.424 -6.187 1.00 77.94 294 TYR A CA 1
ATOM 2398 C C . TYR A 1 294 ? 30.679 41.311 -5.502 1.00 77.94 294 TYR A C 1
ATOM 2400 O O . TYR A 1 294 ? 30.116 42.209 -6.123 1.00 77.94 294 TYR A O 1
ATOM 2408 N N . LYS A 1 295 ? 30.435 41.100 -4.203 1.00 79.75 295 LYS A N 1
ATOM 2409 C CA . LYS A 1 295 ? 29.508 41.939 -3.430 1.00 79.75 295 LYS A CA 1
ATOM 2410 C C . LYS A 1 295 ? 29.999 43.374 -3.248 1.00 79.75 295 LYS A C 1
ATOM 2412 O O . LYS A 1 295 ? 29.169 44.254 -3.050 1.00 79.75 295 LYS A O 1
ATOM 2417 N N . ALA A 1 296 ? 31.310 43.599 -3.278 1.00 77.62 296 ALA A N 1
ATOM 2418 C CA . ALA A 1 296 ? 31.902 44.918 -3.092 1.00 77.62 296 ALA A CA 1
ATOM 2419 C C . ALA A 1 296 ? 32.026 45.700 -4.410 1.00 77.62 296 ALA A C 1
ATOM 2421 O O . ALA A 1 296 ? 31.781 46.901 -4.425 1.00 77.62 296 ALA A O 1
ATOM 2422 N N . SER A 1 297 ? 32.399 45.037 -5.507 1.00 75.25 297 SER A N 1
ATOM 2423 C CA . SER A 1 297 ? 32.739 45.687 -6.782 1.00 75.25 297 SER A CA 1
ATOM 2424 C C . SER A 1 297 ? 31.710 45.469 -7.898 1.00 75.25 297 SER A C 1
ATOM 2426 O O . SER A 1 297 ? 31.784 46.121 -8.939 1.00 75.25 297 SER A O 1
ATOM 2428 N N . GLY A 1 298 ? 30.773 44.528 -7.729 1.00 73.44 298 GLY A N 1
ATOM 2429 C CA . GLY A 1 298 ? 29.811 44.123 -8.759 1.00 73.44 298 GLY A CA 1
ATOM 2430 C C . GLY A 1 298 ? 30.425 43.379 -9.953 1.00 73.44 298 GLY A C 1
ATOM 2431 O O . GLY A 1 298 ? 29.708 43.052 -10.897 1.00 73.44 298 GLY A O 1
ATOM 2432 N N . LYS A 1 299 ? 31.737 43.099 -9.941 1.00 64.44 299 LYS A N 1
ATOM 2433 C CA . LYS A 1 299 ? 32.456 42.389 -11.009 1.00 64.44 299 LYS A CA 1
ATOM 2434 C C . LYS A 1 299 ? 33.310 41.268 -10.418 1.00 64.44 299 LYS A C 1
ATOM 2436 O O . LYS A 1 299 ? 33.912 41.436 -9.364 1.00 64.44 299 LYS A O 1
ATOM 2441 N N . LEU A 1 300 ? 33.369 40.126 -11.103 1.00 63.41 300 LEU A N 1
ATOM 2442 C CA . LEU A 1 300 ? 34.336 39.071 -10.796 1.00 63.41 300 LEU A CA 1
ATOM 2443 C C . LEU A 1 300 ? 35.606 39.307 -11.615 1.00 63.41 300 LEU A C 1
ATOM 2445 O O . LEU A 1 300 ? 35.615 39.127 -12.831 1.00 63.41 300 LEU A O 1
ATOM 2449 N N . THR A 1 301 ? 36.685 39.683 -10.951 1.00 59.69 301 THR A N 1
ATOM 2450 C CA . THR A 1 301 ? 38.049 39.616 -11.478 1.00 59.69 301 THR A CA 1
ATOM 2451 C C . THR A 1 301 ? 38.498 38.164 -11.367 1.00 59.69 301 THR A C 1
ATOM 2453 O O . THR A 1 301 ? 38.746 37.641 -10.284 1.00 59.69 301 THR A O 1
ATOM 2456 N N . VAL A 1 302 ? 38.544 37.451 -12.493 1.00 56.16 302 VAL A N 1
ATOM 2457 C CA . VAL A 1 302 ? 39.121 36.103 -12.506 1.00 56.16 302 VAL A CA 1
ATOM 2458 C C . VAL A 1 302 ? 40.605 36.267 -12.201 1.00 56.16 302 VAL A C 1
ATOM 2460 O O . VAL A 1 302 ? 41.360 36.726 -13.052 1.00 56.16 302 VAL A O 1
ATOM 2463 N N . ALA A 1 303 ? 41.021 35.943 -10.976 1.00 50.88 303 ALA A N 1
ATOM 2464 C CA . ALA A 1 303 ? 42.430 35.940 -10.626 1.00 50.88 303 ALA A CA 1
ATOM 2465 C C . ALA A 1 303 ? 43.151 34.939 -11.541 1.00 50.88 303 ALA A C 1
ATOM 2467 O O . ALA A 1 303 ? 42.949 33.724 -11.442 1.00 50.88 303 ALA A O 1
ATOM 2468 N N . GLU A 1 304 ? 43.972 35.448 -12.458 1.00 42.72 304 GLU A N 1
ATOM 2469 C CA . GLU A 1 304 ? 44.947 34.639 -13.172 1.00 42.72 304 GLU A CA 1
ATOM 2470 C C . GLU A 1 304 ? 45.910 34.080 -12.126 1.00 42.72 304 GLU A C 1
ATOM 2472 O O . GLU A 1 304 ? 46.724 34.792 -11.536 1.00 42.72 304 GLU A O 1
ATOM 2477 N N . SER A 1 305 ? 45.769 32.789 -11.830 1.00 40.81 305 SER A N 1
ATOM 2478 C CA . SER A 1 305 ? 46.703 32.076 -10.974 1.00 40.81 305 SER A CA 1
ATOM 2479 C C . SER A 1 305 ? 48.094 32.202 -11.589 1.00 40.81 305 SER A C 1
ATOM 2481 O O . SER A 1 305 ? 48.353 31.622 -12.648 1.00 40.81 305 SER A O 1
ATOM 2483 N N . LYS A 1 306 ? 48.986 32.953 -10.934 1.00 36.16 306 LYS A N 1
ATOM 2484 C CA . LYS A 1 306 ? 50.417 32.933 -11.240 1.00 36.16 306 LYS A CA 1
ATOM 2485 C C . LYS A 1 306 ? 50.870 31.474 -11.260 1.00 36.16 306 LYS A C 1
ATOM 2487 O O . LYS A 1 306 ? 50.812 30.802 -10.231 1.00 36.16 306 LYS A O 1
ATOM 2492 N N . LYS A 1 307 ? 51.296 31.002 -12.435 1.00 35.00 307 LYS A N 1
ATOM 2493 C CA . LYS A 1 307 ? 52.044 29.753 -12.575 1.00 35.00 307 LYS A CA 1
ATOM 2494 C C . LYS A 1 307 ? 53.265 29.844 -11.656 1.00 35.00 307 LYS A C 1
ATOM 2496 O O . LYS A 1 307 ? 54.071 30.762 -11.806 1.00 35.00 307 LYS A O 1
ATOM 2501 N N . LYS A 1 308 ? 53.352 28.930 -10.697 1.00 31.25 308 LYS A N 1
ATOM 2502 C CA . LYS A 1 308 ? 54.613 28.492 -10.104 1.00 31.25 308 LYS A CA 1
ATOM 2503 C C . LYS A 1 308 ? 54.899 27.106 -10.647 1.00 31.25 308 LYS A C 1
ATOM 2505 O O . LYS A 1 308 ? 53.915 26.345 -10.782 1.00 31.25 308 LYS A O 1
#

Radius of gyration: 29.72 Å; chains: 1; bounding box: 84×71×72 Å

Foldseek 3Di:
DPPPDDDDLVVLVVLLLVQQCQQKDFLDPLLSDAQEEDADPVVPDPVVLLSSLVSVQVVQLVVVQVVVVVVDDPDDDSVVSGGDSVVDDQQSHKYKHQDCVQFAFDCPQDPDDDDPVSRGDDALARWTWIWGQDPVRDIDTGMTGQWDDDPVPIHHHRPGTGRDPVSLVVLLVLLVVVCCDPVRDPDPCSVVLSVQLSVQCRRCVSHDDVNVDSGVSVVSNVSSVVSNVVVVVVVVVVLVVVQVVCVVVVHHHDPVVVVVVVCPDPVNVVCVCPVPPDDDDDDPVRVVVQVVVCVVPVDRDPPPPPDD